Protein AF-A0A661AYB3-F1 (afdb_monomer_lite)

Radius of gyration: 27.9 Å; chains: 1; bounding box: 55×32×80 Å

pLDDT: mean 83.5, std 12.11, range [38.41, 97.5]

Foldseek 3Di:
DQVVQPQWDKDWDAWDWDQKDFAQFKKKKKWKDWPFTKIKIWRDHPVVLVVVVCSVVVDPPDDCDSVNSRVVVQVVVVVVVVVVCVVCVVVVIDIDMDRMDMDTCVRPRMGGDPPQWIWTWIWIDTPVDIITITMITRHDPVPPVCPVPNQQEEEEEALDPVQQVVCCVLQVPDPSHDDQYYHNADVVLVVSCVVPVGQEYEDEQDGPDDGSVVVLLVCVVVVHAYEYEYEPDDDPVNVVVSVVSHHLYYHYPPDDSVVVNVSVVVVVVVVVVVD

Secondary structure (DSSP, 8-state):
-GGGSTT---EE---EEES-EE-SEEEEEEEEESSS-EEEEEEEEHHHHHHHHHHHH--TTS---HHHHHHHHHHHHHHHHHHHHHHHHHTT---EEPPPEEEETTT-SEE-PPTTEEEEEEEEE-SS-EEEEEEEEEPPHHHHGGGTS--EEEEEE-S-HHHHHHHHHHHHTSTTEEEEEEESSHHHHHHHHHHH--SEEEEES--SSS-HHHHHHHHHHTT-EEEEEE-TT--HHHHHHHHHTT-SEEEESSPPHHHHHHHHHHHHHHHHHT-

Sequence (275 aa):
LFRRMPNLILKLGKGTYKESIDNLFIFSIVDFSNSMNFKYFMNIPQELAYEIAKRLYKDDSIDYDNELISDFIREMTNIICGNITSQLLELGEKVSIRTPKSFLKDEMEKYVPPPGYKIIDFPAKLPTNEFSIGIIEKFDTDAEISKGEKKLRVLIADDSELSRIQLADIIGSIEDVEIVGSAKNGDETIELFEKFEPNVVILDLIMPGISADEIFDRLVEKSVDVIIVSGLGNSPDVIAEKYRKGAFKIISKPFDQKVIEKVFAELFEKVKDNG

Structure (mmCIF, N/CA/C/O backbone):
data_AF-A0A661AYB3-F1
#
_entry.id   AF-A0A661AYB3-F1
#
loop_
_atom_site.group_PDB
_atom_site.id
_atom_site.type_symbol
_atom_site.label_atom_id
_atom_site.label_alt_id
_atom_site.label_comp_id
_atom_site.label_asym_id
_atom_site.label_entity_id
_atom_site.label_seq_id
_atom_site.pdbx_PDB_ins_code
_atom_site.Cartn_x
_atom_site.Cartn_y
_atom_site.Cartn_z
_atom_site.occupancy
_atom_site.B_iso_or_equiv
_atom_site.auth_seq_id
_atom_site.auth_comp_id
_atom_site.auth_asym_id
_atom_site.auth_atom_id
_atom_site.pdbx_PDB_model_num
ATOM 1 N N . LEU A 1 1 ? 4.355 -4.325 -30.293 1.00 62.75 1 LEU A N 1
ATOM 2 C CA . LEU A 1 1 ? 5.650 -4.104 -30.973 1.00 62.75 1 LEU A CA 1
ATOM 3 C C . LEU A 1 1 ? 6.339 -5.423 -31.326 1.00 62.75 1 LEU A C 1
ATOM 5 O O . LEU A 1 1 ? 6.311 -5.798 -32.488 1.00 62.75 1 LEU A O 1
ATOM 9 N N . PHE A 1 2 ? 6.818 -6.187 -30.342 1.00 65.56 2 PHE A N 1
ATOM 10 C CA . PHE A 1 2 ? 7.571 -7.436 -30.544 1.00 65.56 2 PHE A CA 1
ATOM 11 C C . PHE A 1 2 ? 6.887 -8.504 -31.418 1.00 65.56 2 PHE A C 1
ATOM 13 O O . PHE A 1 2 ? 7.530 -9.081 -32.280 1.00 65.56 2 PHE A O 1
ATOM 20 N N . ARG A 1 3 ? 5.561 -8.693 -31.312 1.00 64.31 3 ARG A N 1
ATOM 21 C CA . ARG A 1 3 ? 4.810 -9.633 -32.178 1.00 64.31 3 ARG A CA 1
ATOM 22 C C . ARG A 1 3 ? 4.810 -9.273 -33.671 1.00 64.31 3 ARG A C 1
ATOM 24 O O . ARG A 1 3 ? 4.482 -10.120 -34.491 1.00 64.31 3 ARG A O 1
ATOM 31 N N . ARG A 1 4 ? 5.112 -8.016 -34.020 1.00 62.50 4 ARG A N 1
ATOM 32 C CA . ARG A 1 4 ? 5.234 -7.561 -35.416 1.00 62.50 4 ARG A CA 1
ATOM 33 C C . ARG A 1 4 ? 6.647 -7.797 -35.968 1.00 62.50 4 ARG A C 1
ATOM 35 O O . ARG A 1 4 ? 6.863 -7.588 -37.155 1.00 62.50 4 ARG A O 1
ATOM 42 N N . MET A 1 5 ? 7.588 -8.229 -35.124 1.00 65.06 5 MET A N 1
ATOM 43 C CA . MET A 1 5 ? 8.945 -8.595 -35.519 1.00 65.06 5 MET A CA 1
ATOM 44 C C . MET A 1 5 ? 8.984 -10.101 -35.820 1.00 65.06 5 MET A C 1
ATOM 46 O O . MET A 1 5 ? 8.615 -10.901 -34.954 1.00 65.06 5 MET A O 1
ATOM 50 N N . PRO A 1 6 ? 9.401 -10.518 -37.029 1.00 58.41 6 PRO A N 1
ATOM 51 C CA . PRO A 1 6 ? 9.494 -11.932 -37.376 1.00 58.41 6 PRO A CA 1
ATOM 52 C C . PRO A 1 6 ? 10.374 -12.684 -36.372 1.00 58.41 6 PRO A C 1
ATOM 54 O O . PRO A 1 6 ? 11.469 -12.231 -36.046 1.00 58.41 6 PRO A O 1
ATOM 57 N N . ASN A 1 7 ? 9.905 -13.842 -35.900 1.00 60.31 7 ASN A N 1
ATOM 58 C CA . ASN A 1 7 ? 10.633 -14.747 -34.998 1.00 60.31 7 ASN A CA 1
ATOM 59 C C . ASN A 1 7 ? 10.939 -14.209 -33.586 1.00 60.31 7 ASN A C 1
ATOM 61 O O . ASN A 1 7 ? 11.693 -14.844 -32.850 1.00 60.31 7 ASN A O 1
ATOM 65 N N . LEU A 1 8 ? 10.327 -13.096 -33.164 1.00 64.94 8 LEU A N 1
ATOM 66 C CA . LEU A 1 8 ? 10.469 -12.576 -31.804 1.00 64.94 8 LEU A CA 1
ATOM 67 C C . LEU A 1 8 ? 9.200 -12.846 -30.973 1.00 64.94 8 LEU A C 1
ATOM 69 O O . LEU A 1 8 ? 8.269 -12.040 -30.912 1.00 64.94 8 LEU A O 1
ATOM 73 N N . ILE A 1 9 ? 9.139 -14.018 -30.335 1.00 71.31 9 ILE A N 1
ATOM 74 C CA . ILE A 1 9 ? 8.015 -14.394 -29.464 1.00 71.31 9 ILE A CA 1
ATOM 75 C C . ILE A 1 9 ? 8.333 -13.968 -28.033 1.00 71.31 9 ILE A C 1
ATOM 77 O O . ILE A 1 9 ? 8.967 -14.706 -27.284 1.00 71.31 9 ILE A O 1
ATOM 81 N N . LEU A 1 10 ? 7.862 -12.781 -27.656 1.00 78.62 10 LEU A N 1
ATOM 82 C CA . LEU A 1 10 ? 7.945 -12.306 -26.280 1.00 78.62 10 LEU A CA 1
ATOM 83 C C . LEU A 1 10 ? 6.873 -12.978 -25.410 1.00 78.62 10 LEU A C 1
ATOM 85 O O . LEU A 1 10 ? 5.677 -12.880 -25.708 1.00 78.62 10 LEU A O 1
ATOM 89 N N . LYS A 1 11 ? 7.294 -13.603 -24.308 1.00 84.00 11 LYS A N 1
ATOM 90 C CA . LYS A 1 11 ? 6.408 -14.082 -23.240 1.00 84.00 11 LYS A CA 1
ATOM 91 C C . LYS A 1 11 ? 6.663 -13.285 -21.968 1.00 84.00 11 LYS A C 1
ATOM 93 O O . LYS A 1 11 ? 7.768 -13.316 -21.440 1.00 84.00 11 LYS A O 1
ATOM 98 N N . LEU A 1 12 ? 5.633 -12.611 -21.470 1.00 85.31 12 LEU A N 1
ATOM 99 C CA . LEU A 1 12 ? 5.690 -11.951 -20.170 1.00 85.31 12 LEU A CA 1
ATOM 100 C C . LEU A 1 12 ? 5.383 -12.957 -19.063 1.00 85.31 12 LEU A C 1
ATOM 102 O O . LEU A 1 12 ? 4.400 -13.697 -19.140 1.00 85.31 12 LEU A O 1
ATOM 106 N N . GLY A 1 13 ? 6.255 -13.005 -18.064 1.00 85.06 13 GLY A N 1
ATOM 107 C CA . GLY A 1 13 ? 6.043 -13.729 -16.823 1.00 85.06 13 GLY A CA 1
ATOM 108 C C . GLY A 1 13 ? 5.150 -12.957 -15.853 1.00 85.06 13 GLY A C 1
ATOM 109 O O . GLY A 1 13 ? 4.652 -11.871 -16.152 1.00 85.06 13 GLY A O 1
ATOM 110 N N . LYS A 1 14 ? 4.930 -13.544 -14.673 1.00 87.88 14 LYS A N 1
ATOM 111 C CA . LYS A 1 14 ? 4.169 -12.894 -13.601 1.00 87.88 14 LYS A CA 1
ATOM 112 C C . LYS A 1 14 ? 4.951 -11.703 -13.050 1.00 87.88 14 LYS A C 1
ATOM 114 O O . LYS A 1 14 ? 6.160 -11.811 -12.872 1.00 87.88 14 LYS A O 1
ATOM 119 N N . GLY A 1 15 ? 4.238 -10.619 -12.756 1.00 88.38 15 GLY A N 1
ATOM 120 C CA . GLY A 1 15 ? 4.804 -9.458 -12.079 1.00 88.38 15 GLY A CA 1
ATOM 121 C C . GLY A 1 15 ? 5.250 -9.812 -10.663 1.00 88.38 15 GLY A C 1
ATOM 122 O O . GLY A 1 15 ? 4.536 -10.518 -9.947 1.00 88.38 15 GLY A O 1
ATOM 123 N N . THR A 1 16 ? 6.425 -9.333 -10.270 1.00 88.06 16 THR A N 1
ATOM 124 C CA . THR A 1 16 ? 6.971 -9.497 -8.917 1.00 88.06 16 THR A CA 1
ATOM 125 C C . THR A 1 16 ? 7.431 -8.160 -8.367 1.00 88.06 16 THR A C 1
ATOM 127 O O . THR A 1 16 ? 8.017 -7.362 -9.101 1.00 88.06 16 THR A O 1
ATOM 130 N N . TYR A 1 17 ? 7.188 -7.927 -7.078 1.00 90.06 17 TYR A N 1
ATOM 131 C CA . TYR A 1 17 ? 7.699 -6.742 -6.405 1.00 90.06 17 TYR A CA 1
ATOM 132 C C . TYR A 1 17 ? 9.212 -6.839 -6.210 1.00 90.06 17 TYR A C 1
ATOM 134 O O . TYR A 1 17 ? 9.722 -7.886 -5.804 1.00 90.06 17 TYR A O 1
ATOM 142 N N . LYS A 1 18 ? 9.923 -5.743 -6.488 1.00 86.75 18 LYS A N 1
ATOM 143 C CA . LYS A 1 18 ? 11.369 -5.623 -6.270 1.00 86.75 18 LYS A CA 1
ATOM 144 C C . LYS A 1 18 ? 11.709 -4.337 -5.527 1.00 86.75 18 LYS A C 1
ATOM 146 O O . LYS A 1 18 ? 11.105 -3.292 -5.758 1.00 86.75 18 LYS A O 1
ATOM 151 N N . GLU A 1 19 ? 12.724 -4.411 -4.674 1.00 85.88 19 GLU A N 1
ATOM 152 C CA . GLU A 1 19 ? 13.286 -3.233 -3.999 1.00 85.88 19 GLU A CA 1
ATOM 153 C C . GLU A 1 19 ? 14.228 -2.439 -4.908 1.00 85.88 19 GLU A C 1
ATOM 155 O O . GLU A 1 19 ? 14.476 -1.258 -4.691 1.00 85.88 19 GLU A O 1
ATOM 160 N N . SER A 1 20 ? 14.793 -3.092 -5.924 1.00 91.31 20 SER A N 1
ATOM 161 C CA . SER A 1 20 ? 15.755 -2.491 -6.843 1.00 91.31 20 SER A CA 1
ATOM 162 C C . SER A 1 20 ? 15.896 -3.314 -8.122 1.00 91.31 20 SER A C 1
ATOM 164 O O . SER A 1 20 ? 15.439 -4.458 -8.195 1.00 91.31 20 SER A O 1
ATOM 166 N N . ILE A 1 21 ? 16.523 -2.722 -9.138 1.00 92.19 21 ILE A N 1
ATOM 167 C CA . ILE A 1 21 ? 16.822 -3.367 -10.418 1.00 92.19 21 ILE A CA 1
ATOM 168 C C . ILE A 1 21 ? 18.305 -3.183 -10.717 1.00 92.19 21 ILE A C 1
ATOM 170 O O . ILE A 1 21 ? 18.773 -2.050 -10.810 1.00 92.19 21 ILE A O 1
ATOM 174 N N . ASP A 1 22 ? 19.026 -4.279 -10.921 1.00 91.62 22 ASP A N 1
ATOM 175 C CA . ASP A 1 22 ? 20.401 -4.225 -11.415 1.00 91.62 22 ASP A CA 1
ATOM 176 C C . ASP A 1 22 ? 20.384 -3.899 -12.916 1.00 91.62 22 ASP A C 1
ATOM 178 O O . ASP A 1 22 ? 19.690 -4.557 -13.700 1.00 91.62 22 ASP A O 1
ATOM 182 N N . ASN 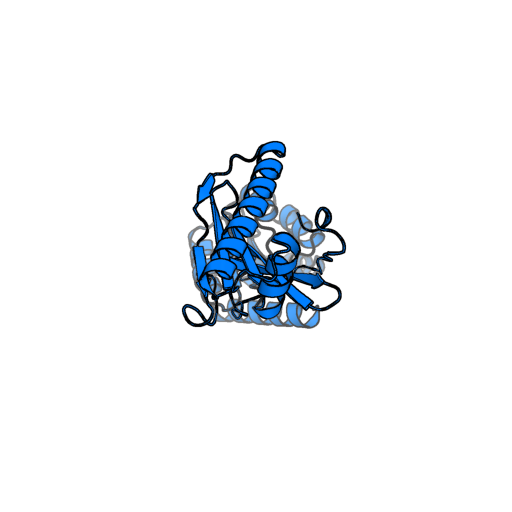A 1 23 ? 21.111 -2.862 -13.328 1.00 89.69 23 ASN A N 1
ATOM 183 C CA . ASN A 1 23 ? 21.184 -2.448 -14.723 1.00 89.69 23 ASN A CA 1
ATOM 184 C C . ASN A 1 23 ? 22.016 -3.462 -15.513 1.00 89.69 23 ASN A C 1
ATOM 186 O O . ASN A 1 23 ? 23.207 -3.666 -15.258 1.00 89.69 23 ASN A O 1
ATOM 190 N N . LEU A 1 24 ? 21.376 -4.124 -16.476 1.00 83.94 24 LEU A N 1
ATOM 191 C CA . LEU A 1 24 ? 22.012 -5.188 -17.250 1.00 83.94 24 LEU A CA 1
ATOM 192 C C . LEU A 1 24 ? 22.863 -4.624 -18.387 1.00 83.94 24 LEU A C 1
ATOM 194 O O . LEU A 1 24 ? 23.856 -5.247 -18.761 1.00 83.94 24 LEU A O 1
ATOM 198 N N . PHE A 1 25 ? 22.485 -3.457 -18.911 1.00 83.06 25 PHE A N 1
ATOM 199 C CA . PHE A 1 25 ? 23.235 -2.713 -19.918 1.00 83.06 25 PHE A CA 1
ATOM 200 C C . PHE A 1 25 ? 22.639 -1.323 -20.121 1.00 83.06 25 PHE A C 1
ATOM 202 O O . PHE A 1 25 ? 23.358 -0.339 -19.978 1.00 83.06 25 PHE A O 1
ATOM 209 N N . ILE A 1 26 ? 21.335 -1.245 -20.405 1.00 85.88 26 ILE A N 1
ATOM 210 C CA . ILE A 1 26 ? 20.619 0.024 -20.508 1.00 85.88 26 ILE A CA 1
ATOM 211 C C . ILE A 1 26 ? 19.291 -0.029 -19.755 1.00 85.88 26 ILE A C 1
ATOM 213 O O . ILE A 1 26 ? 18.432 -0.878 -20.015 1.00 85.88 26 ILE A O 1
ATOM 217 N N . PHE A 1 27 ? 19.116 0.924 -18.843 1.00 88.50 27 PHE A N 1
ATOM 218 C CA . PHE A 1 27 ? 17.891 1.127 -18.086 1.00 88.50 27 PHE A CA 1
ATOM 219 C C . PHE A 1 27 ? 17.168 2.364 -18.611 1.00 88.50 27 PHE A C 1
ATOM 221 O O . PHE A 1 27 ? 17.603 3.490 -18.378 1.00 88.50 27 PHE A O 1
ATOM 228 N N . SER A 1 28 ? 16.064 2.160 -19.325 1.00 88.75 28 SER A N 1
ATOM 229 C CA . SER A 1 28 ? 15.222 3.231 -19.856 1.00 88.75 28 SER A CA 1
ATOM 230 C C . SER A 1 28 ? 13.991 3.408 -18.975 1.00 88.75 28 SER A C 1
ATOM 232 O O . SER A 1 28 ? 13.293 2.434 -18.707 1.00 88.75 28 SER A O 1
ATOM 234 N N . ILE A 1 29 ? 13.714 4.633 -18.531 1.00 88.06 29 ILE A N 1
ATOM 235 C CA . ILE A 1 29 ? 12.590 4.984 -17.661 1.00 88.06 29 ILE A CA 1
ATOM 236 C C . ILE A 1 29 ? 11.806 6.166 -18.228 1.00 88.06 29 ILE A C 1
ATOM 238 O O . ILE A 1 29 ? 12.376 7.148 -18.710 1.00 88.06 29 ILE A O 1
ATOM 242 N N . VAL A 1 30 ? 10.482 6.076 -18.155 1.00 86.38 30 VAL A N 1
ATOM 243 C CA . VAL A 1 30 ? 9.555 7.076 -18.686 1.00 86.38 30 VAL A CA 1
ATOM 244 C C . VAL A 1 30 ? 8.511 7.418 -17.641 1.00 86.38 30 VAL A C 1
ATOM 246 O O . VAL A 1 30 ? 7.824 6.531 -17.140 1.00 86.38 30 VAL A O 1
ATOM 249 N N . ASP A 1 31 ? 8.372 8.706 -17.334 1.00 84.25 31 ASP A N 1
ATOM 250 C CA . ASP A 1 31 ? 7.390 9.190 -16.366 1.00 84.25 31 ASP A CA 1
ATOM 251 C C . ASP A 1 31 ? 6.036 9.432 -17.043 1.00 84.25 31 ASP A C 1
ATOM 253 O O . ASP A 1 31 ? 5.945 10.233 -17.979 1.00 84.25 31 ASP A O 1
ATOM 257 N N . PHE A 1 32 ? 4.987 8.797 -16.521 1.00 83.31 32 PHE A N 1
ATOM 258 C CA . PHE A 1 32 ? 3.596 9.041 -16.889 1.00 83.31 32 PHE A CA 1
ATOM 259 C C . PHE A 1 32 ? 2.929 9.829 -15.757 1.00 83.31 32 PHE A C 1
ATOM 261 O O . PHE A 1 32 ? 2.738 9.332 -14.648 1.00 83.31 32 PHE A O 1
ATOM 268 N N . SER A 1 33 ? 2.582 11.085 -16.024 1.00 74.31 33 SER A N 1
ATOM 269 C CA . SER A 1 33 ? 1.841 11.931 -15.087 1.00 74.31 33 SER A CA 1
ATOM 270 C C . SER A 1 33 ? 0.350 11.894 -15.444 1.00 74.31 33 SER A C 1
ATOM 272 O O . SER A 1 33 ? -0.059 12.413 -16.490 1.00 74.31 33 SER A O 1
ATOM 274 N N . ASN A 1 34 ? -0.433 11.233 -14.585 1.00 66.62 34 ASN A N 1
ATOM 275 C CA . ASN A 1 34 ? -1.892 11.053 -14.638 1.00 66.62 34 ASN A CA 1
ATOM 276 C C . ASN A 1 34 ? -2.472 10.962 -13.202 1.00 66.62 34 ASN A C 1
ATOM 278 O O . ASN A 1 34 ? -1.792 11.314 -12.239 1.00 66.62 34 ASN A O 1
ATOM 282 N N . SER A 1 35 ? -3.712 10.486 -13.053 1.00 53.69 35 SER A N 1
ATOM 283 C CA . SER A 1 35 ? -4.359 10.189 -11.761 1.00 53.69 35 SER A CA 1
ATOM 284 C C . SER A 1 35 ? -3.560 9.203 -10.885 1.00 53.69 35 SER A C 1
ATOM 286 O O . SER A 1 35 ? -3.510 9.376 -9.670 1.00 53.69 35 SER A O 1
ATOM 288 N N . MET A 1 36 ? -2.891 8.217 -11.494 1.00 59.75 36 MET A N 1
ATOM 289 C CA . MET A 1 36 ? -2.165 7.133 -10.810 1.00 59.75 36 MET A CA 1
ATOM 290 C C . MET A 1 36 ? -0.667 7.413 -10.588 1.00 59.75 36 MET A C 1
ATOM 292 O O . MET A 1 36 ? -0.063 6.790 -9.727 1.00 59.75 36 MET A O 1
ATOM 296 N N . ASN A 1 37 ? -0.065 8.347 -11.335 1.00 74.75 37 ASN A N 1
ATOM 297 C CA . ASN A 1 37 ? 1.361 8.709 -11.302 1.00 74.75 37 ASN A CA 1
ATOM 298 C C . ASN A 1 37 ? 2.314 7.499 -11.235 1.00 74.75 37 ASN A C 1
ATOM 300 O O . ASN A 1 37 ? 2.817 7.135 -10.170 1.00 74.75 37 ASN A O 1
ATOM 304 N N . PHE A 1 38 ? 2.639 6.926 -12.394 1.00 87.38 38 PHE A N 1
ATOM 305 C CA . PHE A 1 38 ? 3.557 5.791 -12.499 1.00 87.38 38 PHE A CA 1
ATOM 306 C C . PHE A 1 38 ? 4.694 6.064 -13.489 1.00 87.38 38 PHE A C 1
ATOM 308 O O . PHE A 1 38 ? 4.662 7.004 -14.284 1.00 87.38 38 PHE A O 1
ATOM 315 N N . LYS A 1 39 ? 5.727 5.227 -13.453 1.00 90.62 39 LYS A N 1
ATOM 316 C CA . LYS A 1 39 ? 6.820 5.225 -14.425 1.00 90.62 39 LYS A CA 1
ATOM 317 C C . LYS A 1 39 ? 6.862 3.874 -15.115 1.00 90.62 39 LYS A C 1
ATOM 319 O O . LYS A 1 39 ? 6.711 2.854 -14.458 1.00 90.62 39 LYS A O 1
ATOM 324 N N . TYR A 1 40 ? 7.087 3.851 -16.417 1.00 92.38 40 TYR A N 1
ATOM 325 C CA . TYR A 1 40 ? 7.420 2.624 -17.138 1.00 92.38 40 TYR A CA 1
ATOM 326 C C . TYR A 1 40 ? 8.937 2.478 -17.183 1.00 92.38 40 TYR A C 1
ATOM 328 O O . TYR A 1 40 ? 9.630 3.478 -17.382 1.00 92.38 40 TYR A O 1
ATOM 336 N N . PHE A 1 41 ? 9.454 1.259 -17.050 1.00 93.50 41 PHE A N 1
ATOM 337 C CA . PHE A 1 41 ? 10.864 0.987 -17.296 1.00 93.50 41 PHE A CA 1
ATOM 338 C C . PHE A 1 41 ? 11.087 -0.223 -18.202 1.00 93.50 41 PHE A C 1
ATOM 340 O O . PHE A 1 41 ? 10.263 -1.135 -18.298 1.00 93.50 41 PHE A O 1
ATOM 347 N N . MET A 1 42 ? 12.256 -0.232 -18.835 1.00 92.38 42 MET A N 1
ATOM 348 C CA . MET A 1 42 ? 12.780 -1.330 -19.631 1.00 92.38 42 MET A CA 1
ATOM 349 C C . MET A 1 42 ? 14.282 -1.463 -19.370 1.00 92.38 42 MET A C 1
ATOM 351 O O . MET A 1 42 ? 15.024 -0.495 -19.513 1.00 92.38 42 MET A O 1
ATOM 355 N N . ASN A 1 43 ? 14.712 -2.658 -18.977 1.00 93.12 43 ASN A N 1
ATOM 356 C CA . ASN A 1 43 ? 16.090 -2.999 -18.643 1.00 93.12 43 ASN A CA 1
ATOM 357 C C . ASN A 1 43 ? 16.529 -4.180 -19.510 1.00 93.12 43 ASN A C 1
ATOM 359 O O . ASN A 1 43 ? 16.105 -5.314 -19.269 1.00 93.12 43 ASN A O 1
ATOM 363 N N . ILE A 1 44 ? 17.317 -3.903 -20.548 1.00 90.19 44 ILE A N 1
ATOM 364 C CA . ILE A 1 44 ? 17.667 -4.878 -21.590 1.00 90.19 44 ILE A CA 1
ATOM 365 C C . ILE A 1 44 ? 19.161 -5.211 -21.501 1.00 90.19 44 ILE A C 1
ATOM 367 O O . ILE A 1 44 ? 19.955 -4.276 -21.453 1.00 90.19 44 ILE A O 1
ATOM 371 N N . PRO A 1 45 ? 19.562 -6.501 -21.519 1.00 89.56 45 PRO A N 1
ATOM 372 C CA . PRO A 1 45 ? 20.962 -6.911 -21.640 1.00 89.56 45 PRO A CA 1
ATOM 373 C C . PRO A 1 45 ? 21.605 -6.455 -22.951 1.00 89.56 45 PRO A C 1
ATOM 375 O O . PRO A 1 45 ? 20.949 -6.440 -23.992 1.00 89.56 45 PRO A O 1
ATOM 378 N N . GLN A 1 46 ? 22.913 -6.190 -22.925 1.00 86.12 46 GLN A N 1
ATOM 379 C CA . GLN A 1 46 ? 23.659 -5.712 -24.093 1.00 86.12 46 GLN A CA 1
ATOM 380 C C . GLN A 1 46 ? 23.491 -6.639 -25.295 1.00 86.12 46 GLN A C 1
ATOM 382 O O . GLN A 1 46 ? 22.976 -6.224 -26.325 1.00 86.12 46 GLN A O 1
ATOM 387 N N . GLU A 1 47 ? 23.826 -7.918 -25.142 1.00 83.88 47 GLU A N 1
ATOM 388 C CA . GLU A 1 47 ? 23.769 -8.902 -26.230 1.00 83.88 47 GLU A CA 1
ATOM 389 C C . GLU A 1 47 ? 22.391 -8.961 -26.903 1.00 83.88 47 GLU A C 1
ATOM 391 O O . GLU A 1 47 ? 22.290 -9.043 -28.128 1.00 83.88 47 GLU A O 1
ATOM 396 N N . LEU A 1 48 ? 21.319 -8.840 -26.113 1.00 85.56 48 LEU A N 1
ATOM 397 C CA . LEU A 1 48 ? 19.959 -8.833 -26.632 1.00 85.56 48 LEU A CA 1
ATOM 398 C C . LEU A 1 48 ? 19.630 -7.529 -27.373 1.00 85.56 48 LEU A C 1
ATOM 400 O O . LEU A 1 48 ? 19.000 -7.572 -28.429 1.00 85.56 48 LEU A O 1
ATOM 404 N N . ALA A 1 49 ? 20.041 -6.374 -26.844 1.00 85.31 49 ALA A N 1
ATOM 405 C CA . ALA A 1 49 ? 19.844 -5.090 -27.513 1.00 85.31 49 ALA A CA 1
ATOM 406 C C . ALA A 1 49 ? 20.513 -5.086 -28.900 1.00 85.31 49 ALA A C 1
ATOM 408 O O . ALA A 1 49 ? 19.883 -4.711 -29.890 1.00 85.31 49 ALA A O 1
ATOM 409 N N . TYR A 1 50 ? 21.737 -5.613 -28.974 1.00 83.69 50 TYR A N 1
ATOM 410 C CA . TYR A 1 50 ? 22.481 -5.825 -30.214 1.00 83.69 50 TYR A CA 1
ATOM 411 C C . TYR A 1 50 ? 21.762 -6.774 -31.177 1.00 83.69 50 TYR A C 1
ATOM 413 O O . TYR A 1 50 ? 21.595 -6.458 -32.355 1.00 83.69 50 TYR A O 1
ATOM 421 N N . GLU A 1 51 ? 21.300 -7.929 -30.689 1.00 81.19 51 GLU A N 1
ATOM 422 C CA . GLU A 1 51 ? 20.574 -8.910 -31.502 1.00 81.19 51 GLU A CA 1
ATOM 423 C C . GLU A 1 51 ? 19.298 -8.306 -32.111 1.00 81.19 51 GLU A C 1
ATOM 425 O O . GLU A 1 51 ? 19.005 -8.515 -33.294 1.00 81.19 51 GLU A O 1
ATOM 430 N N . ILE A 1 52 ? 18.542 -7.539 -31.318 1.00 80.88 52 ILE A N 1
ATOM 431 C CA . ILE A 1 52 ? 17.308 -6.883 -31.762 1.00 80.88 52 ILE A CA 1
ATOM 432 C C . ILE A 1 52 ? 17.621 -5.797 -32.796 1.00 80.88 52 ILE A C 1
ATOM 434 O O . ILE A 1 52 ? 16.993 -5.792 -33.859 1.00 80.88 52 ILE A O 1
ATOM 438 N N . ALA A 1 53 ? 18.587 -4.914 -32.520 1.00 81.25 53 ALA A N 1
ATOM 439 C CA . ALA A 1 53 ? 18.976 -3.847 -33.439 1.00 81.25 53 ALA A CA 1
ATOM 440 C C . ALA A 1 53 ? 19.434 -4.429 -34.784 1.00 81.25 53 ALA A C 1
ATOM 442 O O . ALA A 1 53 ? 18.863 -4.109 -35.829 1.00 81.25 53 ALA A O 1
ATOM 443 N N . LYS A 1 54 ? 20.368 -5.387 -34.760 1.00 78.75 54 LYS A N 1
ATOM 444 C CA . LYS A 1 54 ? 20.895 -6.034 -35.966 1.00 78.75 54 LYS A CA 1
ATOM 445 C C . LYS A 1 54 ? 19.799 -6.661 -36.829 1.00 78.75 54 LYS A C 1
ATOM 447 O O . LYS A 1 54 ? 19.795 -6.520 -38.053 1.00 78.75 54 LYS A O 1
ATOM 452 N N . ARG A 1 55 ? 18.831 -7.340 -36.206 1.00 77.06 55 ARG A N 1
ATOM 453 C CA . ARG A 1 55 ? 17.703 -7.957 -36.926 1.00 77.06 55 ARG A CA 1
ATOM 454 C C . ARG A 1 55 ? 16.763 -6.944 -37.572 1.00 77.06 55 ARG A C 1
ATOM 456 O O . ARG A 1 55 ? 16.141 -7.279 -38.582 1.00 77.06 55 ARG A O 1
ATOM 463 N N . LEU A 1 56 ? 16.618 -5.758 -36.988 1.00 74.12 56 LEU A N 1
ATOM 464 C CA . LEU A 1 56 ? 15.722 -4.722 -37.494 1.00 74.12 56 LEU A CA 1
ATOM 465 C C . LEU A 1 56 ? 16.359 -3.898 -38.603 1.00 74.12 56 LEU A C 1
ATOM 467 O O . LEU A 1 56 ? 15.710 -3.688 -39.625 1.00 74.12 56 LEU A O 1
ATOM 471 N N . TYR A 1 57 ? 17.617 -3.493 -38.430 1.00 73.44 57 TYR A N 1
ATOM 472 C CA . TYR A 1 57 ? 18.331 -2.721 -39.443 1.00 73.44 57 TYR A CA 1
ATOM 473 C C . TYR A 1 57 ? 18.766 -3.587 -40.637 1.00 73.44 57 TYR A C 1
ATOM 475 O O . TYR A 1 57 ? 18.857 -3.069 -41.745 1.00 73.44 57 TYR A O 1
ATOM 483 N N . LYS A 1 58 ? 18.937 -4.912 -40.453 1.00 69.25 58 LYS A N 1
ATOM 484 C CA . LYS A 1 58 ? 19.327 -5.880 -41.506 1.00 69.25 58 LYS A CA 1
ATOM 485 C C . LYS A 1 58 ? 20.563 -5.454 -42.305 1.00 69.25 58 LYS A C 1
ATOM 487 O O . LYS A 1 58 ? 20.687 -5.785 -43.483 1.00 69.25 58 LYS A O 1
ATOM 492 N N . ASP A 1 59 ? 21.463 -4.733 -41.656 1.00 71.12 59 ASP A N 1
ATOM 493 C CA . ASP A 1 59 ? 22.662 -4.202 -42.273 1.00 71.12 59 ASP A CA 1
ATOM 494 C C . ASP A 1 59 ? 23.868 -4.651 -41.452 1.00 71.12 59 ASP A C 1
ATOM 496 O O . ASP A 1 59 ? 24.043 -4.264 -40.294 1.00 71.12 59 ASP A O 1
ATOM 500 N N . ASP A 1 60 ? 24.660 -5.539 -42.047 1.00 69.00 60 ASP A N 1
ATOM 501 C CA . ASP A 1 60 ? 25.899 -6.048 -41.463 1.00 69.00 60 ASP A CA 1
ATOM 502 C C . ASP A 1 60 ? 27.057 -5.039 -41.589 1.00 69.00 60 ASP A C 1
ATOM 504 O O . ASP A 1 60 ? 28.130 -5.289 -41.044 1.00 69.00 60 ASP A O 1
ATOM 508 N N . SER A 1 61 ? 26.864 -3.920 -42.304 1.00 67.44 61 SER A N 1
ATOM 509 C CA . SER A 1 61 ? 27.865 -2.855 -42.456 1.00 67.44 61 SER A CA 1
ATOM 510 C C . SER A 1 61 ? 27.828 -1.804 -41.346 1.00 67.44 61 SER A C 1
ATOM 512 O O . SER A 1 61 ? 28.762 -1.012 -41.228 1.00 67.44 61 SER A O 1
ATOM 514 N N . ILE A 1 62 ? 26.772 -1.806 -40.527 1.00 68.56 62 ILE A N 1
ATOM 515 C CA . ILE A 1 62 ? 26.643 -0.925 -39.366 1.00 68.56 62 ILE A CA 1
ATOM 516 C C . ILE A 1 62 ? 27.526 -1.457 -38.235 1.00 68.56 62 ILE A C 1
ATOM 518 O O . ILE A 1 62 ? 27.356 -2.593 -37.786 1.00 68.56 62 ILE A O 1
ATOM 522 N N . ASP A 1 63 ? 28.443 -0.617 -37.755 1.00 71.38 63 ASP A N 1
ATOM 523 C CA . ASP A 1 63 ? 29.116 -0.844 -36.480 1.00 71.38 63 ASP A CA 1
ATOM 524 C C . ASP A 1 63 ? 28.142 -0.467 -35.363 1.00 71.38 63 ASP A C 1
ATOM 526 O O . ASP A 1 63 ? 27.782 0.697 -35.188 1.00 71.38 63 ASP A O 1
ATOM 530 N N . TYR A 1 64 ? 27.626 -1.477 -34.672 1.00 72.62 64 TYR A N 1
ATOM 531 C CA . TYR A 1 64 ? 26.659 -1.295 -33.600 1.00 72.62 64 TYR A CA 1
ATOM 532 C C . TYR A 1 64 ? 27.403 -0.876 -32.332 1.00 72.62 64 TYR A C 1
ATOM 534 O O . TYR A 1 64 ? 27.563 -1.664 -31.407 1.00 72.62 64 TYR A O 1
ATOM 542 N N . ASP A 1 65 ? 27.913 0.345 -32.273 1.00 81.62 65 ASP A N 1
ATOM 543 C CA . ASP A 1 65 ? 28.487 0.850 -31.031 1.00 81.62 65 ASP A CA 1
ATOM 544 C C . ASP A 1 65 ? 27.408 1.032 -29.939 1.00 81.62 65 ASP A C 1
ATOM 546 O O . ASP A 1 65 ? 26.196 0.911 -30.163 1.00 81.62 65 ASP A O 1
ATOM 550 N N . ASN A 1 66 ? 27.849 1.289 -28.706 1.00 78.94 66 ASN A N 1
ATOM 551 C CA . ASN A 1 66 ? 26.932 1.460 -27.579 1.00 78.94 66 ASN A CA 1
ATOM 552 C C . ASN A 1 66 ? 25.999 2.671 -27.753 1.00 78.94 66 ASN A C 1
ATOM 554 O O . ASN A 1 66 ? 24.908 2.665 -27.181 1.00 78.94 66 ASN A O 1
ATOM 558 N N . GLU A 1 67 ? 26.397 3.693 -28.514 1.00 82.31 67 GLU A N 1
ATOM 559 C CA . GLU A 1 67 ? 25.608 4.910 -28.725 1.00 82.31 67 GLU A CA 1
ATOM 560 C C . GLU A 1 67 ? 24.414 4.615 -29.638 1.00 82.31 67 GLU A C 1
ATOM 562 O O . GLU A 1 67 ? 23.265 4.841 -29.249 1.00 82.31 67 GLU A O 1
ATOM 567 N N . LEU A 1 68 ? 24.661 3.980 -30.786 1.00 83.50 68 LEU A N 1
ATOM 568 C CA . LEU A 1 68 ? 23.618 3.592 -31.729 1.00 83.50 68 LEU A CA 1
ATOM 569 C C . LEU A 1 68 ? 22.620 2.612 -31.103 1.00 83.50 68 LEU A C 1
ATOM 571 O O . LEU A 1 68 ? 21.406 2.736 -31.289 1.00 83.50 68 LEU A O 1
ATOM 575 N N . ILE A 1 69 ? 23.115 1.641 -30.330 1.00 84.31 69 ILE A N 1
ATOM 576 C CA . ILE A 1 69 ? 22.249 0.708 -29.607 1.00 84.31 69 ILE A CA 1
ATOM 577 C C . ILE A 1 69 ? 21.413 1.442 -28.553 1.00 84.31 69 ILE A C 1
ATOM 579 O O . ILE A 1 69 ? 20.226 1.148 -28.401 1.00 84.31 69 ILE A O 1
ATOM 583 N N . SER A 1 70 ? 21.990 2.412 -27.844 1.00 82.44 70 SER A N 1
ATOM 584 C CA . SER A 1 70 ? 21.255 3.204 -26.853 1.00 82.44 70 SER A CA 1
ATOM 585 C C . SER A 1 70 ? 20.131 4.013 -27.489 1.00 82.44 70 SER A C 1
ATOM 587 O O . SER A 1 70 ? 19.007 4.016 -26.976 1.00 82.44 70 SER A O 1
ATOM 589 N N . ASP A 1 71 ? 20.396 4.651 -28.627 1.00 84.25 71 ASP A N 1
ATOM 590 C CA . ASP A 1 71 ? 19.390 5.400 -29.375 1.00 84.25 71 ASP A CA 1
ATOM 591 C C . ASP A 1 71 ? 18.278 4.498 -29.906 1.00 84.25 71 ASP A C 1
ATOM 593 O O . ASP A 1 71 ? 17.096 4.798 -29.714 1.00 84.25 71 ASP A O 1
ATOM 597 N N . PHE A 1 72 ? 18.632 3.332 -30.446 1.00 84.75 72 PHE A N 1
ATOM 598 C CA . PHE A 1 72 ? 17.654 2.327 -30.849 1.00 84.75 72 PHE A CA 1
ATOM 599 C C . PHE A 1 72 ? 16.734 1.918 -29.682 1.00 84.75 72 PHE A C 1
ATOM 601 O O . PHE A 1 72 ? 15.508 1.846 -29.821 1.00 84.75 72 PHE A O 1
ATOM 608 N N . ILE A 1 73 ? 17.299 1.685 -28.496 1.00 84.69 73 ILE A N 1
ATOM 609 C CA . ILE A 1 73 ? 16.517 1.314 -27.313 1.00 84.69 73 ILE A CA 1
ATOM 610 C C . ILE A 1 73 ? 15.611 2.468 -26.866 1.00 84.69 73 ILE A C 1
ATOM 612 O O . ILE A 1 73 ? 14.456 2.230 -26.503 1.00 84.69 73 ILE A O 1
ATOM 616 N N . ARG A 1 74 ? 16.072 3.722 -26.950 1.00 83.00 74 ARG A N 1
ATOM 617 C CA . ARG A 1 74 ? 15.249 4.910 -26.665 1.00 83.00 74 ARG A CA 1
ATOM 618 C C . ARG A 1 74 ? 14.066 5.028 -27.626 1.00 83.00 74 ARG A C 1
ATOM 620 O O . ARG A 1 74 ? 12.949 5.300 -27.178 1.00 83.00 74 ARG A O 1
ATOM 627 N N . GLU A 1 75 ? 14.269 4.794 -28.920 1.00 85.44 75 GLU A N 1
ATOM 628 C CA . GLU A 1 75 ? 13.187 4.762 -29.915 1.00 85.44 75 GLU A CA 1
ATOM 629 C C . GLU A 1 75 ? 12.167 3.663 -29.605 1.00 85.44 75 GLU A C 1
ATOM 631 O O . GLU A 1 75 ? 10.956 3.908 -29.584 1.00 85.44 75 GLU A O 1
ATOM 636 N N . MET A 1 76 ? 12.648 2.464 -29.280 1.00 85.00 76 MET A N 1
ATOM 637 C CA . MET A 1 76 ? 11.803 1.345 -28.871 1.00 85.00 76 MET A CA 1
ATOM 638 C C . MET A 1 76 ? 10.968 1.683 -27.630 1.00 85.00 76 MET A C 1
ATOM 640 O O . MET A 1 76 ? 9.753 1.453 -27.629 1.00 85.00 76 MET A O 1
ATOM 644 N N . THR A 1 77 ? 11.583 2.273 -26.599 1.00 86.56 77 THR A N 1
ATOM 645 C CA . THR A 1 77 ? 10.883 2.732 -25.390 1.00 86.56 77 THR A CA 1
ATOM 646 C C . THR A 1 77 ? 9.793 3.745 -25.737 1.00 86.56 77 THR A C 1
ATOM 648 O O . THR A 1 77 ? 8.662 3.606 -25.267 1.00 86.56 77 THR A O 1
ATOM 651 N N . ASN A 1 78 ? 10.087 4.725 -26.598 1.00 85.38 78 ASN A N 1
ATOM 652 C CA . ASN A 1 78 ? 9.114 5.727 -27.041 1.00 85.38 78 ASN A CA 1
ATOM 653 C C . ASN A 1 78 ? 7.905 5.097 -27.743 1.00 85.38 78 ASN A C 1
ATOM 655 O O . ASN A 1 78 ? 6.763 5.442 -27.434 1.00 85.38 78 ASN A O 1
ATOM 659 N N . ILE A 1 79 ? 8.130 4.138 -28.646 1.00 86.94 79 ILE A N 1
ATOM 660 C CA . ILE A 1 79 ? 7.046 3.436 -29.348 1.00 86.94 79 ILE A CA 1
ATOM 661 C C . ILE A 1 79 ? 6.170 2.663 -28.356 1.00 86.94 79 ILE A C 1
ATOM 663 O O . ILE A 1 79 ? 4.941 2.666 -28.473 1.00 86.94 79 ILE A O 1
ATOM 667 N N . ILE A 1 80 ? 6.774 1.984 -27.378 1.00 86.38 80 ILE A N 1
ATOM 668 C CA . ILE A 1 80 ? 6.024 1.267 -26.339 1.00 86.38 80 ILE A CA 1
ATOM 669 C C . ILE A 1 80 ? 5.181 2.253 -25.527 1.00 86.38 80 ILE A C 1
ATOM 671 O O . ILE A 1 80 ? 3.976 2.043 -25.385 1.00 86.38 80 ILE A O 1
ATOM 675 N N . CYS A 1 81 ? 5.775 3.358 -25.079 1.00 85.81 81 CYS A N 1
ATOM 676 C CA . CYS A 1 81 ? 5.084 4.364 -24.277 1.00 85.81 81 CYS A CA 1
ATOM 677 C C . CYS A 1 81 ? 3.928 5.027 -25.035 1.00 85.81 81 CYS A C 1
ATOM 679 O O . CYS A 1 81 ? 2.852 5.193 -24.468 1.00 85.81 81 CYS A O 1
ATOM 681 N N . GLY A 1 82 ? 4.087 5.306 -26.332 1.00 85.38 82 GLY A N 1
ATOM 682 C CA . GLY A 1 82 ? 2.997 5.813 -27.172 1.00 85.38 82 GLY A CA 1
ATOM 683 C C . GLY A 1 82 ? 1.808 4.846 -27.275 1.00 85.38 82 GLY A C 1
ATOM 684 O O . GLY A 1 82 ? 0.653 5.277 -27.244 1.00 85.38 82 GLY A O 1
ATOM 685 N N . ASN A 1 83 ? 2.069 3.533 -27.331 1.00 86.81 83 ASN A N 1
ATOM 686 C CA . ASN A 1 83 ? 1.002 2.526 -27.294 1.00 86.81 83 ASN A CA 1
ATOM 687 C C . ASN A 1 83 ? 0.309 2.482 -25.922 1.00 86.81 83 ASN A C 1
ATOM 689 O O . ASN A 1 83 ? -0.918 2.430 -25.881 1.00 86.81 83 ASN A O 1
ATOM 693 N N . ILE A 1 84 ? 1.069 2.543 -24.821 1.00 86.31 84 ILE A N 1
ATOM 694 C CA . ILE A 1 84 ? 0.515 2.602 -23.455 1.00 86.31 84 ILE A CA 1
ATOM 695 C C . ILE A 1 84 ? -0.401 3.823 -23.313 1.00 86.31 84 ILE A C 1
ATOM 697 O O . ILE A 1 84 ? -1.540 3.697 -22.874 1.00 86.31 84 ILE A O 1
ATOM 701 N N . THR A 1 85 ? 0.052 5.000 -23.746 1.00 85.69 85 THR A N 1
ATOM 702 C CA . THR A 1 85 ? -0.750 6.228 -23.688 1.00 85.69 85 THR A CA 1
ATOM 703 C C . THR A 1 85 ? -2.020 6.142 -24.511 1.00 85.69 85 THR A C 1
ATOM 705 O O . THR A 1 85 ? -3.063 6.585 -24.042 1.00 85.69 85 THR A O 1
ATOM 708 N N . SER A 1 86 ? -1.960 5.548 -25.703 1.00 86.44 86 SER A N 1
ATOM 709 C CA . SER A 1 86 ? -3.154 5.359 -26.534 1.00 86.44 86 SER A CA 1
ATOM 710 C C . SER A 1 86 ? -4.193 4.481 -25.824 1.00 86.44 86 SER A C 1
ATOM 712 O O . SER A 1 86 ? -5.363 4.842 -25.783 1.00 86.44 86 SER A O 1
ATOM 714 N N . GLN A 1 87 ? -3.760 3.388 -25.184 1.00 86.38 87 GLN A N 1
ATOM 715 C CA . GLN A 1 87 ? -4.650 2.510 -24.412 1.00 86.38 87 GLN A CA 1
ATOM 716 C C . GLN A 1 87 ? -5.244 3.205 -23.181 1.00 86.38 87 GLN A C 1
ATOM 718 O O . GLN A 1 87 ? -6.423 3.037 -22.889 1.00 86.38 87 GLN A O 1
ATOM 723 N N . LEU A 1 88 ? -4.456 4.010 -22.466 1.00 83.62 88 LEU A N 1
ATOM 724 C CA . LEU A 1 88 ? -4.956 4.766 -21.314 1.00 83.62 88 LEU A CA 1
ATOM 725 C C . LEU A 1 88 ? -5.982 5.829 -21.735 1.00 83.62 88 LEU A C 1
ATOM 727 O O . LEU A 1 88 ? -7.011 5.974 -21.080 1.00 83.62 88 LEU A O 1
ATOM 731 N N . LEU A 1 89 ? -5.756 6.510 -22.862 1.00 84.56 89 LEU A N 1
ATOM 732 C CA . LEU A 1 89 ? -6.722 7.459 -23.422 1.00 84.56 89 LEU A CA 1
ATOM 733 C C . LEU A 1 89 ? -8.045 6.781 -23.810 1.00 84.56 89 LEU A C 1
ATOM 735 O O . LEU A 1 89 ? -9.107 7.346 -23.554 1.00 84.56 89 LEU A O 1
ATOM 739 N N . GLU A 1 90 ? -7.998 5.574 -24.383 1.00 87.44 90 GLU A N 1
ATOM 740 C CA . GLU A 1 90 ? -9.197 4.771 -24.683 1.00 87.44 90 GLU A CA 1
ATOM 741 C C . GLU A 1 90 ? -9.987 4.398 -23.418 1.00 87.44 90 GLU A C 1
ATOM 743 O O . GLU A 1 90 ? -11.213 4.315 -23.459 1.00 87.44 90 GLU A O 1
ATOM 748 N N . LEU A 1 91 ? -9.301 4.232 -22.283 1.00 85.19 91 LEU A N 1
ATOM 749 C CA . LEU A 1 91 ? -9.907 3.990 -20.970 1.00 85.19 91 LEU A CA 1
ATOM 750 C C . LEU A 1 91 ? -10.411 5.274 -20.281 1.00 85.19 91 LEU A C 1
ATOM 752 O O . LEU A 1 91 ? -10.924 5.207 -19.168 1.00 85.19 91 LEU A O 1
ATOM 756 N N . GLY A 1 92 ? -10.295 6.437 -20.930 1.00 81.38 92 GLY A N 1
ATOM 757 C CA . GLY A 1 92 ? -10.732 7.728 -20.392 1.00 81.38 92 GLY A CA 1
ATOM 758 C C . GLY A 1 92 ? -9.700 8.434 -19.506 1.00 81.38 92 GLY A C 1
ATOM 759 O O . GLY A 1 92 ? -9.987 9.511 -18.980 1.00 81.38 92 GLY A O 1
ATOM 760 N N . GLU A 1 93 ? -8.490 7.888 -19.371 1.00 80.94 93 GLU A N 1
ATOM 761 C CA . GLU A 1 93 ? -7.410 8.497 -18.595 1.00 80.94 93 GLU A CA 1
ATOM 762 C C . GLU A 1 93 ? -6.660 9.540 -19.432 1.00 80.94 93 GLU A C 1
ATOM 764 O O . GLU A 1 93 ? -6.097 9.247 -20.489 1.00 80.94 93 GLU A O 1
ATOM 769 N N . LYS A 1 94 ? -6.593 10.784 -18.943 1.00 76.25 94 LYS A N 1
ATOM 770 C CA . LYS A 1 94 ? -5.736 11.818 -19.542 1.00 76.25 94 LYS A CA 1
ATOM 771 C C . LYS A 1 94 ? -4.319 11.663 -19.014 1.00 76.25 94 LYS A C 1
ATOM 773 O O . LYS A 1 94 ? -4.082 11.822 -17.818 1.00 76.25 94 LYS A O 1
ATOM 778 N N . VAL A 1 95 ? -3.372 11.399 -19.909 1.00 77.44 95 VAL A N 1
ATOM 779 C CA . VAL A 1 95 ? -1.986 11.114 -19.529 1.00 77.44 95 VAL A CA 1
ATOM 780 C C . VAL A 1 95 ? -1.021 12.051 -20.235 1.00 77.44 95 VAL A C 1
ATOM 782 O O . VAL A 1 95 ? -1.137 12.295 -21.434 1.00 77.44 95 VAL A O 1
ATOM 785 N N . SER A 1 96 ? -0.047 12.557 -19.483 1.00 77.00 96 SER A N 1
ATOM 786 C CA . SER A 1 96 ? 1.105 13.284 -20.014 1.00 77.00 96 SER A CA 1
ATOM 787 C C . SER A 1 96 ? 2.370 12.457 -19.801 1.00 77.00 96 SER A C 1
ATOM 789 O O . SER A 1 96 ? 2.553 11.864 -18.740 1.00 77.00 96 SER A O 1
ATOM 791 N N . ILE A 1 97 ? 3.227 12.384 -20.819 1.00 81.44 97 ILE A N 1
ATOM 792 C CA . ILE A 1 97 ? 4.467 11.603 -20.780 1.00 81.44 97 ILE A CA 1
ATOM 793 C C . ILE A 1 97 ? 5.651 12.569 -20.778 1.00 81.44 97 ILE A C 1
ATOM 795 O O . ILE A 1 97 ? 5.666 13.523 -21.559 1.00 81.44 97 ILE A O 1
ATOM 799 N N . ARG A 1 98 ? 6.656 12.327 -19.932 1.00 78.00 98 ARG A N 1
ATOM 800 C CA . ARG A 1 98 ? 7.949 13.026 -20.019 1.00 78.00 98 ARG A CA 1
ATOM 801 C C . ARG A 1 98 ? 8.909 12.284 -20.942 1.00 78.00 98 ARG A C 1
ATOM 803 O O . ARG A 1 98 ? 8.798 11.078 -21.125 1.00 78.00 98 ARG A O 1
ATOM 810 N N . THR A 1 99 ? 9.893 12.994 -21.480 1.00 75.31 99 THR A N 1
ATOM 811 C CA . THR A 1 99 ? 10.941 12.390 -22.310 1.00 75.31 99 THR A CA 1
ATOM 812 C C . THR A 1 99 ? 11.623 11.226 -21.577 1.00 75.31 99 THR A C 1
ATOM 814 O O . THR A 1 99 ? 11.988 11.401 -20.408 1.00 75.31 99 THR A O 1
ATOM 817 N N . PRO A 1 100 ? 11.829 10.066 -22.232 1.00 78.81 100 PRO A N 1
ATOM 818 C CA . PRO A 1 100 ? 12.544 8.952 -21.629 1.00 78.81 100 PRO A CA 1
ATOM 819 C C . PRO A 1 100 ? 13.937 9.355 -21.171 1.00 78.81 100 PRO A C 1
ATOM 821 O O . PRO A 1 100 ? 14.685 9.999 -21.912 1.00 78.81 100 PRO A O 1
ATOM 824 N N . LYS A 1 101 ? 14.302 8.909 -19.974 1.00 85.06 101 LYS A N 1
ATOM 825 C CA . LYS A 1 101 ? 15.681 8.929 -19.490 1.00 85.06 101 LYS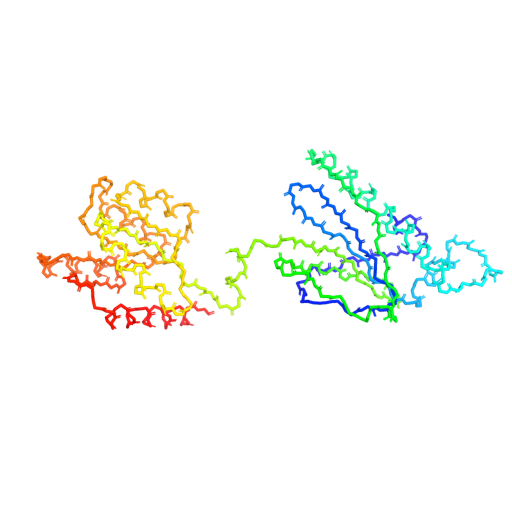 A CA 1
ATOM 826 C C . LYS A 1 101 ? 16.243 7.530 -19.644 1.00 85.06 101 LYS A C 1
ATOM 828 O O . LYS A 1 101 ? 15.555 6.568 -19.328 1.00 85.06 101 LYS A O 1
ATOM 833 N N . SER A 1 102 ? 17.456 7.413 -20.160 1.00 85.75 102 SER A N 1
ATOM 834 C CA . SER A 1 102 ? 18.130 6.122 -20.275 1.00 85.75 102 SER A CA 1
ATOM 835 C C . SER A 1 102 ? 19.508 6.236 -19.661 1.00 85.75 102 SER A C 1
ATOM 837 O O . SER A 1 102 ? 20.124 7.290 -19.779 1.00 85.75 102 SER A O 1
ATOM 839 N N . PHE A 1 103 ? 19.926 5.175 -18.986 1.00 87.12 103 PHE A N 1
ATOM 840 C CA . PHE A 1 103 ? 21.195 5.112 -18.280 1.00 87.12 103 PHE A CA 1
ATOM 841 C C . PHE A 1 103 ? 21.928 3.854 -18.712 1.00 87.12 103 PHE A C 1
ATOM 843 O O . PHE A 1 103 ? 21.370 2.751 -18.616 1.00 87.12 103 PHE A O 1
ATOM 850 N N . LEU A 1 104 ? 23.162 4.014 -19.170 1.00 87.69 104 LEU A N 1
ATOM 851 C CA . LEU A 1 104 ? 24.059 2.892 -19.386 1.00 87.69 104 LEU A CA 1
ATOM 852 C C . LEU A 1 104 ? 24.520 2.309 -18.043 1.00 87.69 104 LEU A C 1
ATOM 854 O O . LEU A 1 104 ? 24.416 2.937 -16.988 1.00 87.69 104 LEU A O 1
ATOM 858 N N . LYS A 1 105 ? 24.980 1.058 -18.061 1.00 86.81 105 LYS A N 1
ATOM 859 C CA . LYS A 1 105 ? 25.382 0.334 -16.848 1.00 86.81 105 LYS A CA 1
ATOM 860 C C . LYS A 1 105 ? 26.529 1.011 -16.092 1.00 86.81 105 LYS A C 1
ATOM 862 O O . LYS A 1 105 ? 26.540 0.968 -14.868 1.00 86.81 105 LYS A O 1
ATOM 867 N N . ASP A 1 106 ? 27.469 1.619 -16.802 1.00 85.81 106 ASP A N 1
ATOM 868 C CA . ASP A 1 106 ? 28.577 2.395 -16.236 1.00 85.81 106 ASP A CA 1
ATOM 869 C C . ASP A 1 106 ? 28.125 3.732 -15.624 1.00 85.81 106 ASP A C 1
ATOM 871 O O . ASP A 1 106 ? 28.734 4.206 -14.668 1.00 85.81 106 ASP A O 1
ATOM 875 N N . GLU A 1 107 ? 27.030 4.314 -16.119 1.00 88.06 107 GLU A N 1
ATOM 876 C CA . GLU A 1 107 ? 26.410 5.514 -15.542 1.00 88.06 107 GLU A CA 1
ATOM 877 C C . GLU A 1 107 ? 25.563 5.195 -14.301 1.00 88.06 107 GLU A C 1
ATOM 879 O O . GLU A 1 107 ? 25.498 5.984 -13.356 1.00 88.06 107 GLU A O 1
ATOM 884 N N . MET A 1 108 ? 24.883 4.046 -14.305 1.00 90.25 108 MET A N 1
ATOM 885 C CA . MET A 1 108 ? 24.035 3.587 -13.210 1.00 90.25 108 MET A CA 1
ATOM 886 C C . MET A 1 108 ? 24.009 2.062 -13.166 1.00 90.25 108 MET A C 1
ATOM 888 O O . MET A 1 108 ? 23.261 1.424 -13.905 1.00 90.25 108 MET A O 1
ATOM 892 N N . GLU A 1 109 ? 24.757 1.473 -12.236 1.00 90.56 109 GLU A N 1
ATOM 893 C CA . GLU A 1 109 ? 24.800 0.015 -12.070 1.00 90.56 109 GLU A CA 1
ATOM 894 C C . GLU A 1 109 ? 23.492 -0.558 -11.515 1.00 90.56 109 GLU A C 1
ATOM 896 O O . GLU A 1 109 ? 23.150 -1.711 -11.777 1.00 90.56 109 GLU A O 1
ATOM 901 N N . LYS A 1 110 ? 22.751 0.236 -10.738 1.00 91.88 110 LYS A N 1
ATOM 902 C CA . LYS A 1 110 ? 21.556 -0.210 -10.028 1.00 91.88 110 LYS A CA 1
ATOM 903 C C . LYS A 1 110 ? 20.552 0.920 -9.867 1.00 91.88 110 LYS A C 1
ATOM 905 O O . LYS A 1 110 ? 20.902 2.015 -9.434 1.00 91.88 110 LYS A O 1
ATOM 910 N N . TYR A 1 111 ? 19.291 0.631 -10.167 1.00 91.19 111 TYR A N 1
ATOM 911 C CA . TYR A 1 111 ? 18.174 1.529 -9.919 1.00 91.19 111 TYR A CA 1
ATOM 912 C C . TYR A 1 111 ? 17.487 1.177 -8.598 1.00 91.19 111 TYR A C 1
ATOM 914 O O . TYR A 1 111 ? 17.051 0.040 -8.394 1.00 91.19 111 TYR A O 1
ATOM 922 N N . VAL A 1 112 ? 17.349 2.170 -7.722 1.00 89.88 112 VAL A N 1
ATOM 923 C CA . VAL A 1 112 ? 16.549 2.102 -6.493 1.00 89.88 112 VAL A CA 1
ATOM 924 C C . VAL A 1 112 ? 15.411 3.116 -6.640 1.00 89.88 112 VAL A C 1
ATOM 926 O O . VAL A 1 112 ? 15.684 4.274 -6.977 1.00 89.88 112 VAL A O 1
ATOM 929 N N . PRO A 1 113 ? 14.141 2.716 -6.451 1.00 86.44 113 PRO A N 1
ATOM 930 C CA . PRO A 1 113 ? 13.027 3.638 -6.588 1.00 86.44 113 PRO A CA 1
ATOM 931 C C . PRO A 1 113 ? 13.076 4.679 -5.455 1.00 86.44 113 PRO A C 1
ATOM 933 O O . PRO A 1 113 ? 13.566 4.388 -4.361 1.00 86.44 113 PRO A O 1
ATOM 936 N N . PRO A 1 114 ? 12.579 5.906 -5.683 1.00 80.25 114 PRO A N 1
ATOM 937 C CA . PRO A 1 114 ? 12.474 6.889 -4.612 1.00 80.25 114 PRO A CA 1
ATOM 938 C C . PRO A 1 114 ? 11.520 6.398 -3.503 1.00 80.25 114 PRO A C 1
ATOM 940 O O . PRO A 1 114 ? 10.638 5.579 -3.776 1.00 80.25 114 PRO A O 1
ATOM 943 N N . PRO A 1 115 ? 11.640 6.913 -2.263 1.00 76.19 115 PRO A N 1
ATOM 944 C CA . PRO A 1 115 ? 10.728 6.559 -1.175 1.00 76.19 115 PRO A CA 1
ATOM 945 C C . PRO A 1 115 ? 9.251 6.722 -1.571 1.00 76.19 115 PRO A C 1
ATOM 947 O O . PRO A 1 115 ? 8.885 7.708 -2.215 1.00 76.19 115 PRO A O 1
ATOM 950 N N . GLY A 1 116 ? 8.410 5.754 -1.194 1.00 75.38 116 GLY A N 1
ATOM 951 C CA . GLY A 1 116 ? 6.987 5.724 -1.564 1.00 75.38 116 GLY A CA 1
ATOM 952 C C . GLY A 1 116 ? 6.698 5.192 -2.974 1.00 75.38 116 GLY A C 1
ATOM 953 O O . GLY A 1 116 ? 5.567 5.299 -3.442 1.00 75.38 116 GLY A O 1
ATOM 954 N N . TYR A 1 117 ? 7.694 4.620 -3.660 1.00 83.00 117 TYR A N 1
ATOM 955 C CA . TYR A 1 117 ? 7.512 3.925 -4.936 1.00 83.00 117 TYR A CA 1
ATOM 956 C C . TYR A 1 117 ? 7.967 2.469 -4.868 1.00 83.00 117 TYR A C 1
ATOM 958 O O . TYR A 1 117 ? 8.973 2.145 -4.236 1.00 83.00 117 TYR A O 1
ATOM 966 N N . LYS A 1 118 ? 7.229 1.591 -5.547 1.00 87.38 118 LYS A N 1
ATOM 967 C CA . LYS A 1 118 ? 7.531 0.163 -5.653 1.00 87.38 118 LYS A CA 1
ATOM 968 C C . LYS A 1 118 ? 7.705 -0.222 -7.102 1.00 87.38 118 LYS A C 1
ATOM 970 O O . LYS A 1 118 ? 7.071 0.338 -7.992 1.00 87.38 118 LYS A O 1
ATOM 975 N N . ILE A 1 119 ? 8.579 -1.193 -7.318 1.00 93.00 119 ILE A N 1
ATOM 976 C CA . ILE A 1 119 ? 8.842 -1.753 -8.635 1.00 93.00 119 ILE A CA 1
ATOM 977 C C . ILE A 1 119 ? 7.994 -3.001 -8.788 1.00 93.00 119 ILE A C 1
ATOM 979 O O . ILE A 1 119 ? 8.141 -3.932 -8.000 1.00 93.00 119 ILE A O 1
ATOM 983 N N . ILE A 1 120 ? 7.173 -3.044 -9.830 1.00 93.31 120 ILE A N 1
ATOM 984 C CA . ILE A 1 120 ? 6.570 -4.274 -10.329 1.00 93.31 120 ILE A CA 1
ATOM 985 C C . ILE A 1 120 ? 7.338 -4.671 -11.582 1.00 93.31 120 ILE A C 1
ATOM 987 O O . ILE A 1 120 ? 7.197 -4.056 -12.640 1.00 93.31 120 ILE A O 1
ATOM 991 N N . ASP A 1 121 ? 8.171 -5.696 -11.447 1.00 93.50 121 ASP A N 1
ATOM 992 C CA . ASP A 1 121 ? 8.992 -6.238 -12.521 1.00 93.50 121 ASP A CA 1
ATOM 993 C C . ASP A 1 121 ? 8.293 -7.415 -13.196 1.00 93.50 121 ASP A C 1
ATOM 995 O O . ASP A 1 121 ? 7.898 -8.378 -12.536 1.00 93.50 121 ASP A O 1
ATOM 999 N N . PHE A 1 122 ? 8.167 -7.342 -14.517 1.00 92.75 122 PHE A N 1
ATOM 1000 C CA . PHE A 1 122 ? 7.643 -8.395 -15.369 1.00 92.75 122 PHE A CA 1
ATOM 1001 C C . PHE A 1 122 ? 8.791 -8.974 -16.202 1.00 92.75 122 PHE A C 1
ATOM 1003 O O . PHE A 1 122 ? 9.233 -8.342 -17.171 1.00 92.75 122 PHE A O 1
ATOM 1010 N N . PRO A 1 123 ? 9.260 -10.191 -15.880 1.00 90.56 123 PRO A N 1
ATOM 1011 C CA . PRO A 1 123 ? 10.275 -10.849 -16.682 1.00 90.56 123 PRO A CA 1
ATOM 1012 C C . PRO A 1 123 ? 9.751 -11.102 -18.096 1.00 90.56 123 PRO A C 1
ATOM 1014 O O . PRO A 1 123 ? 8.696 -11.708 -18.298 1.00 90.56 123 PRO A O 1
ATOM 1017 N N . ALA A 1 124 ? 10.497 -10.641 -19.085 1.00 89.12 124 ALA A N 1
ATOM 1018 C CA . ALA A 1 124 ? 10.172 -10.711 -20.494 1.00 89.12 124 ALA A CA 1
ATOM 1019 C C . ALA A 1 124 ? 11.101 -11.738 -21.157 1.00 89.12 124 ALA A C 1
ATOM 1021 O O . ALA A 1 124 ? 12.280 -11.490 -21.409 1.00 89.12 124 ALA A O 1
ATOM 1022 N N . LYS A 1 125 ? 10.559 -12.930 -21.418 1.00 85.56 125 LYS A N 1
ATOM 1023 C CA . LYS A 1 125 ? 11.307 -14.077 -21.938 1.00 85.56 125 LYS A CA 1
ATOM 1024 C C . LYS A 1 125 ? 11.244 -14.147 -23.455 1.00 85.56 125 LYS A C 1
ATOM 1026 O O . LYS A 1 125 ? 10.163 -14.114 -24.053 1.00 85.56 125 LYS A O 1
ATOM 1031 N N . LEU A 1 126 ? 12.414 -14.318 -24.050 1.00 81.44 126 LEU A N 1
ATOM 1032 C CA . LEU A 1 126 ? 12.653 -14.698 -25.435 1.00 81.44 126 LEU A CA 1
ATOM 1033 C C . LEU A 1 126 ? 13.268 -16.109 -25.463 1.00 81.44 126 LEU A C 1
ATOM 1035 O O . LEU A 1 126 ? 13.734 -16.591 -24.433 1.00 81.44 126 LEU A O 1
ATOM 1039 N N . PRO A 1 127 ? 13.276 -16.811 -26.612 1.00 77.00 127 PRO A N 1
ATOM 1040 C CA . PRO A 1 127 ? 13.832 -18.165 -26.687 1.00 77.00 127 PRO A CA 1
ATOM 1041 C C . PRO A 1 127 ? 15.292 -18.285 -26.225 1.00 77.00 127 PRO A C 1
ATOM 1043 O O . PRO A 1 127 ? 15.671 -19.323 -25.696 1.00 77.00 127 PRO A O 1
ATOM 1046 N N . THR A 1 128 ? 16.093 -17.240 -26.436 1.00 73.44 128 THR A N 1
ATOM 1047 C CA . THR A 1 128 ? 17.539 -17.221 -26.167 1.00 73.44 128 THR A CA 1
ATOM 1048 C C . THR A 1 128 ? 17.944 -16.297 -25.025 1.00 73.44 128 THR A C 1
ATOM 1050 O O . THR A 1 128 ? 19.076 -16.390 -24.573 1.00 73.44 128 THR A O 1
ATOM 1053 N N . ASN A 1 129 ? 17.053 -15.419 -24.559 1.00 82.12 129 ASN A N 1
ATOM 1054 C CA . ASN A 1 129 ? 17.386 -14.325 -23.648 1.00 82.12 129 ASN A CA 1
ATOM 1055 C C . ASN A 1 129 ? 16.192 -13.940 -22.763 1.00 82.12 129 ASN A C 1
ATOM 1057 O O . ASN A 1 129 ? 15.038 -14.217 -23.088 1.00 82.12 129 ASN A O 1
ATOM 1061 N N . GLU A 1 130 ? 16.460 -13.245 -21.664 1.00 85.25 130 GLU A N 1
ATOM 1062 C CA . GLU A 1 130 ? 15.448 -12.680 -20.771 1.00 85.25 130 GLU A CA 1
ATOM 1063 C C . GLU A 1 130 ? 15.831 -11.244 -20.421 1.00 85.25 130 GLU A C 1
ATOM 1065 O O . GLU A 1 130 ? 17.010 -10.910 -20.312 1.00 85.25 130 GLU A O 1
ATOM 1070 N N . PHE A 1 131 ? 14.832 -10.382 -20.284 1.00 89.94 131 PHE A N 1
ATOM 1071 C CA . PHE A 1 131 ? 15.022 -9.002 -19.863 1.00 89.94 131 PHE A CA 1
ATOM 1072 C C . PHE A 1 131 ? 13.860 -8.542 -18.994 1.00 89.94 131 PHE A C 1
ATOM 1074 O O . PHE A 1 131 ? 12.846 -9.228 -18.886 1.00 89.94 131 PHE A O 1
ATOM 1081 N N . SER A 1 132 ? 14.003 -7.379 -18.375 1.00 91.06 132 SER A N 1
ATOM 1082 C CA . SER A 1 132 ? 13.023 -6.861 -17.426 1.00 91.06 132 SER A CA 1
ATOM 1083 C C . SER A 1 132 ? 12.272 -5.681 -18.027 1.00 91.06 132 SER A C 1
ATOM 1085 O O . SER A 1 132 ? 12.882 -4.734 -18.524 1.00 91.06 132 SER A O 1
ATOM 1087 N N . ILE A 1 133 ? 10.943 -5.716 -17.963 1.00 92.62 133 ILE A N 1
ATOM 1088 C CA . ILE A 1 133 ? 10.102 -4.533 -18.163 1.00 92.62 133 ILE A CA 1
ATOM 1089 C C . ILE A 1 133 ? 9.190 -4.378 -16.965 1.00 92.62 133 ILE A C 1
ATOM 1091 O O . ILE A 1 133 ? 8.841 -5.363 -16.320 1.00 92.62 133 ILE A O 1
ATOM 1095 N N . GLY A 1 134 ? 8.733 -3.169 -16.692 1.00 92.81 134 GLY A N 1
ATOM 1096 C CA . GLY A 1 134 ? 7.770 -3.025 -15.622 1.00 92.81 134 GLY A CA 1
ATOM 1097 C C . GLY A 1 134 ? 7.342 -1.615 -15.335 1.00 92.81 134 GLY A C 1
ATOM 1098 O O . GLY A 1 134 ? 7.518 -0.702 -16.144 1.00 92.81 134 GLY A O 1
ATOM 1099 N N . ILE A 1 135 ? 6.722 -1.484 -14.172 1.00 92.69 135 ILE A N 1
ATOM 1100 C CA . ILE A 1 135 ? 6.132 -0.246 -13.698 1.00 92.69 135 ILE A CA 1
ATOM 1101 C C . ILE A 1 135 ? 6.753 0.095 -12.348 1.00 92.69 135 ILE A C 1
ATOM 1103 O O . ILE A 1 135 ? 6.986 -0.779 -11.517 1.00 92.69 135 ILE A O 1
ATOM 1107 N N . ILE A 1 136 ? 7.036 1.374 -12.147 1.00 91.19 136 ILE A N 1
ATOM 1108 C CA . ILE A 1 136 ? 7.373 1.956 -10.857 1.00 91.19 136 ILE A CA 1
ATOM 1109 C C . ILE A 1 136 ? 6.207 2.856 -10.494 1.00 91.19 136 ILE A C 1
ATOM 1111 O O . ILE A 1 136 ? 6.061 3.945 -11.049 1.00 91.19 136 ILE A O 1
ATOM 1115 N N . GLU A 1 137 ? 5.346 2.391 -9.611 1.00 87.50 137 GLU A N 1
ATOM 1116 C CA . GLU A 1 137 ? 4.171 3.144 -9.192 1.00 87.50 137 GLU A CA 1
ATOM 1117 C C . GLU A 1 137 ? 4.365 3.692 -7.791 1.00 87.50 137 GLU A C 1
ATOM 1119 O O . GLU A 1 137 ? 5.107 3.128 -6.977 1.00 87.50 137 GLU A O 1
ATOM 1124 N N . LYS A 1 138 ? 3.716 4.826 -7.531 1.00 78.44 138 LYS A N 1
ATOM 1125 C CA . LYS A 1 138 ? 3.585 5.309 -6.170 1.00 78.44 138 LYS A CA 1
ATOM 1126 C C . LYS A 1 138 ? 2.688 4.314 -5.443 1.00 78.44 138 LYS A C 1
ATOM 1128 O O . LYS A 1 138 ? 1.551 4.110 -5.856 1.00 78.44 138 LYS A O 1
ATOM 1133 N N . PHE A 1 139 ? 3.196 3.698 -4.389 1.00 68.88 139 PHE A N 1
ATOM 1134 C CA . PHE A 1 139 ? 2.345 2.924 -3.498 1.00 68.88 139 PHE A CA 1
ATOM 1135 C C . PHE A 1 139 ? 1.883 3.859 -2.387 1.00 68.88 139 PHE A C 1
ATOM 1137 O O . PHE A 1 139 ? 2.667 4.680 -1.899 1.00 68.88 139 PHE A O 1
ATOM 1144 N N . ASP A 1 140 ? 0.610 3.770 -2.007 1.00 53.53 140 ASP A N 1
ATOM 1145 C CA . ASP A 1 140 ? 0.163 4.445 -0.797 1.00 53.53 140 ASP A CA 1
ATOM 1146 C C . ASP A 1 140 ? 0.927 3.828 0.372 1.00 53.53 140 ASP A C 1
ATOM 1148 O O . ASP A 1 140 ? 0.836 2.625 0.640 1.00 53.53 140 ASP A O 1
ATOM 1152 N N . THR A 1 141 ? 1.732 4.647 1.042 1.00 45.12 141 THR A N 1
ATOM 1153 C CA . THR A 1 141 ? 2.492 4.244 2.228 1.00 45.12 141 THR A CA 1
ATOM 1154 C C . THR A 1 141 ? 1.571 3.686 3.311 1.00 45.12 141 THR A C 1
ATOM 1156 O O . THR A 1 141 ? 1.973 2.781 4.036 1.00 45.12 141 THR A O 1
ATOM 1159 N N . ASP A 1 142 ? 0.312 4.120 3.331 1.00 43.25 142 ASP A N 1
ATOM 1160 C CA . ASP A 1 142 ? -0.704 3.674 4.285 1.00 43.25 142 ASP A CA 1
ATOM 1161 C C . ASP A 1 142 ? -1.240 2.267 3.947 1.00 43.25 142 ASP A C 1
ATOM 1163 O O . ASP A 1 142 ? -1.650 1.519 4.832 1.00 43.25 142 ASP A O 1
ATOM 1167 N N . ALA A 1 143 ? -1.183 1.848 2.676 1.00 42.59 143 ALA A N 1
ATOM 1168 C CA . ALA A 1 143 ? -1.719 0.559 2.237 1.00 42.59 143 ALA A CA 1
ATOM 1169 C C . ALA A 1 143 ? -0.715 -0.604 2.375 1.00 42.59 143 ALA A C 1
ATOM 1171 O O . ALA A 1 143 ? -1.130 -1.741 2.604 1.00 42.59 143 ALA A O 1
ATOM 1172 N N . GLU A 1 144 ? 0.601 -0.360 2.267 1.00 39.78 144 GLU A N 1
ATOM 1173 C CA . GLU A 1 144 ? 1.602 -1.441 2.179 1.00 39.78 144 GLU A CA 1
ATOM 1174 C C . GLU A 1 144 ? 2.778 -1.396 3.175 1.00 39.78 144 GLU A C 1
ATOM 1176 O O . GLU A 1 144 ? 3.631 -2.287 3.125 1.00 39.78 144 GLU A O 1
ATOM 1181 N N . ILE A 1 145 ? 2.803 -0.473 4.147 1.00 45.34 145 ILE A N 1
ATOM 1182 C CA . ILE A 1 145 ? 3.592 -0.689 5.385 1.00 45.34 145 ILE A CA 1
ATOM 1183 C C . ILE A 1 145 ? 3.051 -1.917 6.163 1.00 45.34 145 ILE A C 1
ATOM 1185 O O . ILE A 1 145 ? 3.768 -2.538 6.941 1.00 45.34 145 ILE A O 1
ATOM 1189 N N . SER A 1 146 ? 1.833 -2.374 5.857 1.00 40.75 146 SER A N 1
ATOM 1190 C CA . SER A 1 146 ? 1.143 -3.509 6.488 1.00 40.75 146 SER A CA 1
ATOM 1191 C C . SER A 1 146 ? 1.608 -4.922 6.075 1.00 40.75 146 SER A C 1
ATOM 1193 O O . SER A 1 146 ? 1.013 -5.910 6.512 1.00 40.75 146 SER A O 1
ATOM 1195 N N . LYS A 1 147 ? 2.646 -5.072 5.236 1.00 38.41 147 LYS A N 1
ATOM 1196 C CA . LYS A 1 147 ? 3.158 -6.398 4.807 1.00 38.41 147 LYS A CA 1
ATOM 1197 C C . LYS A 1 147 ? 4.657 -6.631 5.038 1.00 38.41 147 LYS A C 1
ATOM 1199 O O . LYS A 1 147 ? 5.239 -7.508 4.405 1.00 38.41 147 LYS A O 1
ATOM 1204 N N . GLY A 1 148 ? 5.244 -5.883 5.972 1.00 40.41 148 GLY A N 1
ATOM 1205 C CA . GLY A 1 148 ? 6.530 -6.201 6.614 1.00 40.41 148 GLY A CA 1
ATOM 1206 C C . GLY A 1 148 ? 6.376 -6.565 8.092 1.00 40.41 148 GLY A C 1
ATOM 1207 O O . GLY A 1 148 ? 7.024 -7.494 8.543 1.00 40.41 148 GLY A O 1
ATOM 1208 N N . GLU A 1 149 ? 5.421 -5.932 8.775 1.00 45.03 149 GLU A N 1
ATOM 1209 C CA . GLU A 1 149 ? 4.819 -6.307 10.059 1.00 45.03 149 GLU A CA 1
ATOM 1210 C C . GLU A 1 149 ? 3.362 -5.824 9.957 1.00 45.03 149 GLU A C 1
ATOM 1212 O O . GLU A 1 149 ? 3.113 -4.657 9.643 1.00 45.03 149 GLU A O 1
ATOM 1217 N N . LYS A 1 150 ? 2.369 -6.718 10.075 1.00 57.69 150 LYS A N 1
ATOM 1218 C CA . LYS A 1 150 ? 0.957 -6.300 10.053 1.00 57.69 150 LYS A CA 1
ATOM 1219 C C . LYS A 1 150 ? 0.716 -5.451 11.297 1.00 57.69 150 LYS A C 1
ATOM 1221 O O . LYS A 1 150 ? 0.470 -6.012 12.362 1.00 57.69 150 LYS A O 1
ATOM 1226 N N . LYS A 1 151 ? 0.765 -4.123 11.158 1.00 72.94 151 LYS A N 1
ATOM 1227 C CA . LYS A 1 151 ? 0.330 -3.241 12.236 1.00 72.94 151 LYS A CA 1
ATOM 1228 C C . LYS A 1 151 ? -1.121 -3.555 12.569 1.00 72.94 151 LYS A C 1
ATOM 1230 O O . LYS A 1 151 ? -1.964 -3.645 11.676 1.00 72.94 151 LYS A O 1
ATOM 1235 N N . LEU A 1 152 ? -1.398 -3.757 13.845 1.00 87.75 152 LEU A N 1
ATOM 1236 C CA . LEU A 1 152 ? -2.730 -3.998 14.356 1.00 87.75 152 LEU A CA 1
ATOM 1237 C C . LEU A 1 152 ? -3.526 -2.695 14.252 1.00 87.75 152 LEU A C 1
ATOM 1239 O O . LEU A 1 152 ? -3.177 -1.700 14.884 1.00 87.75 152 LEU A O 1
ATOM 1243 N N . ARG A 1 153 ? -4.573 -2.684 13.425 1.00 92.00 153 ARG A N 1
ATOM 1244 C CA . ARG A 1 153 ? -5.348 -1.471 13.132 1.00 92.00 153 ARG A CA 1
ATOM 1245 C C . ARG A 1 153 ? -6.463 -1.303 14.155 1.00 92.00 153 ARG A C 1
ATOM 1247 O O . ARG A 1 153 ? -7.344 -2.158 14.247 1.00 92.00 153 ARG A O 1
ATOM 1254 N N . VAL A 1 154 ? -6.419 -0.216 14.916 1.00 95.69 154 VAL A N 1
ATOM 1255 C CA . VAL A 1 154 ? -7.277 0.042 16.076 1.00 95.69 154 VAL A CA 1
ATOM 1256 C C . VAL A 1 154 ? -8.191 1.232 15.815 1.00 95.69 154 VAL A C 1
ATOM 1258 O O . VAL A 1 154 ? -7.732 2.314 15.450 1.00 95.69 154 VAL A O 1
ATOM 1261 N N . LEU A 1 155 ? -9.486 1.052 16.059 1.00 96.81 155 LEU A N 1
ATOM 1262 C CA . LEU A 1 155 ? -10.461 2.138 16.157 1.00 96.81 155 LEU A CA 1
ATOM 1263 C C . LEU A 1 155 ? -10.811 2.365 17.631 1.00 96.81 155 LEU A C 1
ATOM 1265 O O . LEU A 1 155 ? -11.127 1.416 18.346 1.00 96.81 155 LEU A O 1
ATOM 1269 N N . ILE A 1 156 ? -10.769 3.619 18.083 1.00 97.50 156 ILE A N 1
ATOM 1270 C CA . ILE A 1 156 ? -11.158 4.002 19.447 1.00 97.50 156 ILE A CA 1
ATOM 1271 C C . ILE A 1 156 ? -12.548 4.632 19.401 1.00 97.50 156 ILE A C 1
ATOM 1273 O O . ILE A 1 156 ? -12.745 5.611 18.690 1.00 97.50 156 ILE A O 1
ATOM 1277 N N . ALA A 1 157 ? -13.499 4.115 20.169 1.00 96.50 157 ALA A N 1
ATOM 1278 C CA . ALA A 1 157 ? -14.858 4.628 20.254 1.00 96.50 157 ALA A CA 1
ATOM 1279 C C . ALA A 1 157 ? -15.213 4.934 21.715 1.00 96.50 157 ALA A C 1
ATOM 1281 O O . ALA A 1 157 ? -15.413 4.026 22.520 1.00 96.50 157 ALA A O 1
ATOM 1282 N N . ASP A 1 158 ? -15.241 6.221 22.054 1.00 94.44 158 ASP A N 1
ATOM 1283 C CA . ASP A 1 158 ? -15.508 6.725 23.406 1.00 94.44 158 ASP A CA 1
ATOM 1284 C C . ASP A 1 158 ? -16.050 8.155 23.293 1.00 94.44 158 ASP A C 1
ATOM 1286 O O . ASP A 1 158 ? -15.506 8.951 22.524 1.00 94.44 158 ASP A O 1
ATOM 1290 N N . ASP A 1 159 ? -17.106 8.525 24.015 1.00 93.88 159 ASP A N 1
ATOM 1291 C CA . ASP A 1 159 ? -17.688 9.871 23.913 1.00 93.88 159 ASP A CA 1
ATOM 1292 C C . ASP A 1 159 ? -16.804 10.941 24.583 1.00 93.88 159 ASP A C 1
ATOM 1294 O O . ASP A 1 159 ? -16.766 12.102 24.151 1.00 93.88 159 ASP A O 1
ATOM 1298 N N . SER A 1 160 ? -15.990 10.537 25.559 1.00 93.75 160 SER A N 1
ATOM 1299 C CA . SER A 1 160 ? -15.061 11.393 26.284 1.00 93.75 160 SER A CA 1
ATOM 1300 C C . SER A 1 160 ? -13.806 11.685 25.459 1.00 93.75 160 SER A C 1
ATOM 1302 O O . SER A 1 160 ? -12.943 10.832 25.259 1.00 93.75 160 SER A O 1
ATOM 1304 N N . GLU A 1 161 ? -13.647 12.942 25.037 1.00 90.44 161 GLU A N 1
ATOM 1305 C CA . GLU A 1 161 ? -12.448 13.407 24.321 1.00 90.44 161 GLU A CA 1
ATOM 1306 C C . GLU A 1 161 ? -11.155 13.127 25.099 1.00 90.44 161 GLU A C 1
ATOM 1308 O O . GLU A 1 161 ? -10.189 12.633 24.523 1.00 90.44 161 GLU A O 1
ATOM 1313 N N . LEU A 1 162 ? -11.159 13.354 26.417 1.00 90.00 162 LEU A N 1
ATOM 1314 C CA . LEU A 1 162 ? -10.016 13.048 27.281 1.00 90.00 162 LEU A CA 1
ATOM 1315 C C . LEU A 1 162 ? -9.676 11.554 27.281 1.00 90.00 162 LEU A C 1
ATOM 1317 O O . LEU A 1 162 ? -8.500 11.201 27.251 1.00 90.00 162 LEU A O 1
ATOM 1321 N N . SER A 1 163 ? -10.691 10.683 27.283 1.00 92.12 163 SER A N 1
ATOM 1322 C CA . SER A 1 163 ? -10.485 9.232 27.219 1.00 92.12 163 SER A CA 1
ATOM 1323 C C . SER A 1 163 ? -9.885 8.823 25.875 1.00 92.12 163 SER A C 1
ATOM 1325 O O . SER A 1 163 ? -8.931 8.048 25.854 1.00 92.12 163 SER A O 1
ATOM 1327 N N . ARG A 1 164 ? -10.371 9.392 24.760 1.00 94.00 164 ARG A N 1
ATOM 1328 C CA . ARG A 1 164 ? -9.801 9.141 23.426 1.00 94.00 164 ARG A CA 1
ATOM 1329 C C . ARG A 1 164 ? -8.351 9.606 23.318 1.00 94.00 164 ARG A C 1
ATOM 1331 O O . ARG A 1 164 ? -7.541 8.855 22.789 1.00 94.00 164 ARG A O 1
ATOM 1338 N N . ILE A 1 165 ? -8.015 10.789 23.843 1.00 87.25 165 ILE A N 1
ATOM 1339 C CA . ILE A 1 165 ? -6.633 11.302 23.866 1.00 87.25 165 ILE A CA 1
ATOM 1340 C C . ILE A 1 165 ? -5.738 10.378 24.697 1.00 87.25 165 ILE A C 1
ATOM 1342 O O . ILE A 1 165 ? -4.704 9.938 24.210 1.00 87.25 165 ILE A O 1
ATOM 1346 N N . GLN A 1 166 ? -6.158 10.014 25.913 1.00 91.31 166 GLN A N 1
ATOM 1347 C CA . GLN A 1 166 ? -5.368 9.139 26.781 1.00 91.31 166 GLN A CA 1
ATOM 1348 C C . GLN A 1 166 ? -5.139 7.755 26.156 1.00 91.31 166 GLN A C 1
ATOM 1350 O O . GLN A 1 166 ? -4.027 7.233 26.202 1.00 91.31 166 GLN A O 1
ATOM 1355 N N . LEU A 1 167 ? -6.179 7.150 25.572 1.00 94.06 167 LEU A N 1
ATOM 1356 C CA . LEU A 1 167 ? -6.052 5.879 24.859 1.00 94.06 167 LEU A CA 1
ATOM 1357 C C . LEU A 1 167 ? -5.135 6.022 23.646 1.00 94.06 167 LEU A C 1
ATOM 1359 O O . LEU A 1 167 ? -4.286 5.161 23.441 1.00 94.06 167 LEU A O 1
ATOM 1363 N N . ALA A 1 168 ? -5.272 7.099 22.871 1.00 90.94 168 ALA A N 1
ATOM 1364 C CA . ALA A 1 168 ? -4.438 7.330 21.702 1.00 90.94 168 ALA A CA 1
ATOM 1365 C C . ALA A 1 168 ? -2.958 7.499 22.068 1.00 90.94 168 ALA A C 1
ATOM 1367 O O . ALA A 1 168 ? -2.110 6.908 21.405 1.00 90.94 168 ALA A O 1
ATOM 1368 N N . ASP A 1 169 ? -2.652 8.223 23.147 1.00 85.50 169 ASP A N 1
ATOM 1369 C CA . ASP A 1 169 ? -1.284 8.394 23.643 1.00 85.50 169 ASP A CA 1
ATOM 1370 C C . ASP A 1 169 ? -0.672 7.055 24.085 1.00 85.50 169 ASP A C 1
ATOM 1372 O O . ASP A 1 169 ? 0.455 6.727 23.712 1.00 85.50 169 ASP A O 1
ATOM 1376 N N . ILE A 1 170 ? -1.422 6.249 24.848 1.00 90.06 170 ILE A N 1
ATOM 1377 C CA . ILE A 1 170 ? -0.949 4.942 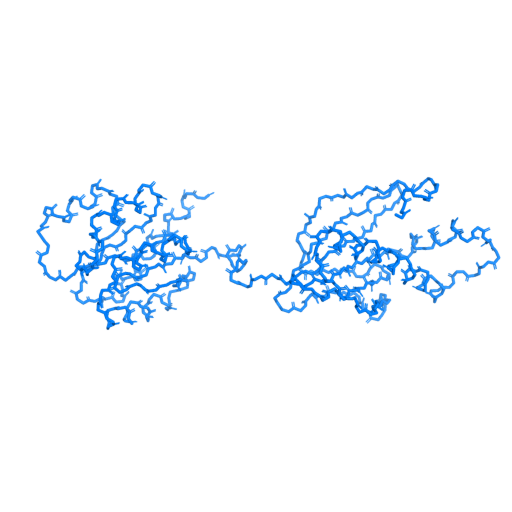25.327 1.00 90.06 170 ILE A CA 1
ATOM 1378 C C . ILE A 1 170 ? -0.759 3.978 24.151 1.00 90.06 170 ILE A C 1
ATOM 1380 O O . ILE A 1 170 ? 0.305 3.381 24.009 1.00 90.06 170 ILE A O 1
ATOM 1384 N N . ILE A 1 171 ? -1.771 3.832 23.294 1.00 92.88 171 ILE A N 1
ATOM 1385 C CA . ILE A 1 171 ? -1.778 2.860 22.193 1.00 92.88 171 ILE A CA 1
ATOM 1386 C C . ILE A 1 171 ? -0.783 3.262 21.107 1.00 92.88 171 ILE A C 1
ATOM 1388 O O . ILE A 1 171 ? -0.099 2.405 20.558 1.00 92.88 171 ILE A O 1
ATOM 1392 N N . GLY A 1 172 ? -0.654 4.560 20.829 1.00 84.69 172 GLY A N 1
ATOM 1393 C CA . GLY A 1 172 ? 0.306 5.091 19.864 1.00 84.69 172 GLY A CA 1
ATOM 1394 C C . GLY A 1 172 ? 1.771 4.890 20.267 1.00 84.69 172 GLY A C 1
ATOM 1395 O O . GLY A 1 172 ? 2.650 5.016 19.418 1.00 84.69 172 GLY A O 1
ATOM 1396 N N . SER A 1 173 ? 2.042 4.557 21.535 1.00 84.38 173 SER A N 1
ATOM 1397 C CA . SER A 1 173 ? 3.376 4.174 22.017 1.00 84.38 173 SER A CA 1
ATOM 1398 C C . SER A 1 173 ? 3.706 2.686 21.829 1.00 84.38 173 SER A C 1
ATOM 1400 O O . SER A 1 173 ? 4.857 2.292 22.017 1.00 84.38 173 SER A O 1
ATOM 1402 N N . ILE A 1 174 ? 2.722 1.863 21.452 1.00 87.31 174 ILE A N 1
ATOM 1403 C CA . ILE A 1 174 ? 2.888 0.422 21.251 1.00 87.31 174 ILE A CA 1
ATOM 1404 C C . ILE A 1 174 ? 3.390 0.181 19.823 1.00 87.31 174 ILE A C 1
ATOM 1406 O O . ILE A 1 174 ? 2.778 0.623 18.848 1.00 87.31 174 ILE A O 1
ATOM 1410 N N . GLU A 1 175 ? 4.512 -0.528 19.699 1.00 82.38 175 GLU A N 1
ATOM 1411 C CA . GLU A 1 175 ? 5.042 -0.959 18.403 1.00 82.38 175 GLU A CA 1
ATOM 1412 C C . GLU A 1 175 ? 4.030 -1.851 17.667 1.00 82.38 175 GLU A C 1
ATOM 1414 O O . GLU A 1 175 ? 3.219 -2.541 18.281 1.00 82.38 175 GLU A O 1
ATOM 1419 N N . ASP A 1 176 ? 4.048 -1.811 16.336 1.00 84.56 176 ASP A N 1
ATOM 1420 C CA . ASP A 1 176 ? 3.134 -2.578 15.482 1.00 84.56 176 ASP A CA 1
ATOM 1421 C C . ASP A 1 176 ? 1.637 -2.343 15.724 1.00 84.56 176 ASP A C 1
ATOM 1423 O O . ASP A 1 176 ? 0.807 -3.199 15.420 1.00 84.56 176 ASP A O 1
ATOM 1427 N N . VAL A 1 177 ? 1.259 -1.160 16.209 1.00 88.19 177 VAL A N 1
ATOM 1428 C CA . VAL A 1 177 ? -0.137 -0.716 16.296 1.00 88.19 177 VAL A CA 1
ATOM 1429 C C . VAL A 1 177 ? -0.340 0.553 15.471 1.00 88.19 177 VAL A C 1
ATOM 1431 O O . VAL A 1 177 ? 0.531 1.419 15.387 1.00 88.19 177 VAL A O 1
ATOM 1434 N N . GLU A 1 178 ? -1.499 0.665 14.827 1.00 89.81 178 GLU A N 1
ATOM 1435 C CA . GLU A 1 178 ? -1.927 1.856 14.097 1.00 89.81 178 GLU A CA 1
ATOM 1436 C C . GLU A 1 178 ? -3.334 2.256 14.546 1.00 89.81 178 GLU A C 1
ATOM 1438 O O . GLU A 1 178 ? -4.275 1.474 14.426 1.00 89.81 178 GLU A O 1
ATOM 1443 N N . ILE A 1 179 ? -3.505 3.489 15.025 1.00 90.62 179 ILE A N 1
ATOM 1444 C CA . ILE A 1 179 ? -4.833 4.038 15.317 1.00 90.62 179 ILE A CA 1
ATOM 1445 C C . ILE A 1 179 ? -5.403 4.610 14.020 1.00 90.62 179 ILE A C 1
ATOM 1447 O O . ILE A 1 179 ? -4.952 5.649 13.544 1.00 90.62 179 ILE A O 1
ATOM 1451 N N . VAL A 1 180 ? -6.408 3.941 13.458 1.00 90.12 180 VAL A N 1
ATOM 1452 C CA . VAL A 1 180 ? -7.000 4.310 12.159 1.00 90.12 180 VAL A CA 1
ATOM 1453 C C . VAL A 1 180 ? -8.148 5.308 12.284 1.00 90.12 180 VAL A C 1
ATOM 1455 O O . VAL A 1 180 ? -8.580 5.890 11.293 1.00 90.12 180 VAL A O 1
ATOM 1458 N N . GLY A 1 181 ? -8.647 5.535 13.501 1.00 89.00 181 GLY A N 1
ATOM 1459 C CA . GLY A 1 181 ? -9.692 6.516 13.759 1.00 89.00 181 GLY A CA 1
ATOM 1460 C C . GLY A 1 181 ? -10.061 6.642 15.234 1.00 89.00 181 GLY A C 1
ATOM 1461 O O . GLY A 1 181 ? -9.727 5.788 16.059 1.00 89.00 181 GLY A O 1
ATOM 1462 N N . SER A 1 182 ? -10.791 7.713 15.548 1.00 94.00 182 SER A N 1
ATOM 1463 C CA . SER A 1 182 ? -11.437 7.919 16.845 1.00 94.00 182 SER A CA 1
ATOM 1464 C C . SER A 1 182 ? -12.879 8.368 16.611 1.00 94.00 182 SER A C 1
ATOM 1466 O O . SER A 1 182 ? -13.080 9.386 15.951 1.00 94.00 182 SER A O 1
ATOM 1468 N N . ALA A 1 183 ? -13.849 7.657 17.171 1.00 94.62 183 ALA A N 1
ATOM 1469 C CA . ALA A 1 183 ? -15.267 7.982 17.110 1.00 94.62 183 ALA A CA 1
ATOM 1470 C C . ALA A 1 183 ? -15.765 8.497 18.464 1.00 94.62 183 ALA A C 1
ATOM 1472 O O . ALA A 1 183 ? -15.396 7.960 19.510 1.00 94.62 183 ALA A O 1
ATOM 1473 N N . LYS A 1 184 ? -16.624 9.521 18.452 1.00 93.19 184 LYS A N 1
ATOM 1474 C CA . LYS A 1 184 ? -17.210 10.110 19.675 1.00 93.19 184 LYS A CA 1
ATOM 1475 C C . LYS A 1 184 ? -18.648 9.667 19.959 1.00 93.19 184 LYS A C 1
ATOM 1477 O O . LYS A 1 184 ? -19.267 10.162 20.897 1.00 93.19 184 LYS A O 1
ATOM 1482 N N . ASN A 1 185 ? -19.225 8.844 19.090 1.00 93.75 185 ASN A N 1
ATOM 1483 C CA . ASN A 1 185 ? -20.596 8.352 19.189 1.00 93.75 185 ASN A CA 1
ATOM 1484 C C . ASN A 1 185 ? -20.769 7.074 18.353 1.00 93.75 185 ASN A C 1
ATOM 1486 O O . ASN A 1 185 ? -19.892 6.705 17.566 1.00 93.75 185 ASN A O 1
ATOM 1490 N N . GLY A 1 186 ? -21.903 6.399 18.527 1.00 93.69 186 GLY A N 1
ATOM 1491 C CA . GLY A 1 186 ? -22.183 5.133 17.859 1.00 93.69 186 GLY A CA 1
ATOM 1492 C C . GLY A 1 186 ? -22.297 5.231 16.335 1.00 93.69 186 GLY A C 1
ATOM 1493 O O . GLY A 1 186 ? -21.836 4.332 15.636 1.00 93.69 186 GLY A O 1
ATOM 1494 N N . ASP A 1 187 ? -22.846 6.329 15.810 1.00 94.19 187 ASP A N 1
ATOM 1495 C CA . ASP A 1 187 ? -22.985 6.545 14.364 1.00 94.19 187 ASP A CA 1
ATOM 1496 C C . ASP A 1 187 ? -21.612 6.669 13.683 1.00 94.19 187 ASP A C 1
ATOM 1498 O O . ASP A 1 187 ? -21.314 5.952 12.728 1.00 94.19 187 ASP A O 1
ATOM 1502 N N . GLU A 1 188 ? -20.733 7.508 14.239 1.00 93.69 188 GLU A N 1
ATOM 1503 C CA . GLU A 1 188 ? -19.350 7.677 13.779 1.00 93.69 188 GLU A CA 1
ATOM 1504 C C . GLU A 1 188 ? -18.549 6.379 13.943 1.00 93.69 188 GLU A C 1
ATOM 1506 O O . GLU A 1 188 ? -17.694 6.068 13.121 1.00 93.69 188 GLU A O 1
ATOM 1511 N N . THR A 1 189 ? -18.851 5.573 14.967 1.00 95.56 189 THR A N 1
ATOM 1512 C CA . THR A 1 189 ? -18.187 4.278 15.168 1.00 95.56 189 THR A CA 1
ATOM 1513 C C . THR A 1 189 ? -18.444 3.338 13.994 1.00 95.56 189 THR A C 1
ATOM 1515 O O . THR A 1 189 ? -17.500 2.737 13.490 1.00 95.56 189 THR A O 1
ATOM 1518 N N . ILE A 1 190 ? -19.693 3.233 13.528 1.00 93.62 190 ILE A N 1
ATOM 1519 C CA . ILE A 1 190 ? -20.039 2.395 12.371 1.00 93.62 190 ILE A CA 1
ATOM 1520 C C . ILE A 1 190 ? -19.470 2.979 11.075 1.00 93.62 190 ILE A C 1
ATOM 1522 O O . ILE A 1 190 ? -18.884 2.232 10.296 1.00 93.62 190 ILE A O 1
ATOM 1526 N N . GLU A 1 191 ? -19.571 4.295 10.865 1.00 91.69 191 GLU A N 1
ATOM 1527 C CA . GLU A 1 191 ? -19.010 4.946 9.673 1.00 91.69 191 GLU A CA 1
ATOM 1528 C C . GLU A 1 191 ? -17.499 4.693 9.553 1.00 91.69 191 GLU A C 1
ATOM 1530 O O . GLU A 1 191 ? -17.003 4.281 8.502 1.00 91.69 191 GLU A O 1
ATOM 1535 N N . LEU A 1 192 ? -16.754 4.902 10.643 1.00 84.12 192 LEU A N 1
ATOM 1536 C CA . LEU A 1 192 ? -15.310 4.691 10.663 1.00 84.12 192 LEU A CA 1
ATOM 1537 C C . LEU A 1 192 ? -14.944 3.207 10.606 1.00 84.12 192 LEU A C 1
ATOM 1539 O O . LEU A 1 192 ? -13.936 2.862 9.992 1.00 84.12 192 LEU A O 1
ATOM 1543 N N . PHE A 1 193 ? -15.753 2.329 11.200 1.00 91.25 193 PHE A N 1
ATOM 1544 C CA . PHE A 1 193 ? -15.580 0.885 11.086 1.00 91.25 193 PHE A CA 1
ATOM 1545 C C . PHE A 1 193 ? -15.691 0.417 9.628 1.00 91.25 193 PHE A C 1
ATOM 1547 O O . PHE A 1 193 ? -14.803 -0.285 9.149 1.00 91.25 193 PHE A O 1
ATOM 1554 N N . GLU A 1 194 ? -16.730 0.844 8.905 1.00 89.12 194 GLU A N 1
ATOM 1555 C CA . GLU A 1 194 ? -16.930 0.495 7.493 1.00 89.12 194 GLU A CA 1
ATOM 1556 C C . GLU A 1 194 ? -15.863 1.116 6.586 1.00 89.12 194 GLU A C 1
ATOM 1558 O O . GLU A 1 194 ? -15.399 0.480 5.643 1.00 89.12 194 GLU A O 1
ATOM 1563 N N . LYS A 1 195 ? -15.452 2.354 6.876 1.00 81.00 195 LYS A N 1
ATOM 1564 C CA . LYS A 1 195 ? -14.446 3.070 6.086 1.00 81.00 195 LYS A CA 1
ATOM 1565 C C . LYS A 1 195 ? -13.045 2.499 6.259 1.00 81.00 195 LYS A C 1
ATOM 1567 O O . LYS A 1 195 ? -12.283 2.451 5.294 1.00 81.00 195 LYS A O 1
ATOM 1572 N N . PHE A 1 196 ? -12.675 2.167 7.492 1.00 82.06 196 PHE A N 1
ATOM 1573 C CA . PHE A 1 196 ? -11.303 1.816 7.821 1.00 82.06 196 PHE A CA 1
ATOM 1574 C C . PHE A 1 196 ? -11.088 0.330 8.044 1.00 82.06 196 PHE A C 1
ATOM 1576 O O . PHE A 1 196 ? -9.930 -0.046 8.066 1.00 82.06 196 PHE A O 1
ATOM 1583 N N . GLU A 1 197 ? -12.105 -0.520 8.178 1.00 89.19 197 GLU A N 1
ATOM 1584 C CA . GLU A 1 197 ? -11.944 -1.971 8.386 1.00 89.19 197 GLU A CA 1
ATOM 1585 C C . GLU A 1 197 ? -10.882 -2.323 9.465 1.00 89.19 197 GLU A C 1
ATOM 1587 O O . GLU A 1 197 ? -9.882 -2.992 9.171 1.00 89.19 197 GLU A O 1
ATOM 1592 N N . PRO A 1 198 ? -11.009 -1.814 10.709 1.00 90.88 198 PRO A N 1
ATOM 1593 C CA . PRO A 1 198 ? -10.040 -2.067 11.776 1.00 90.88 198 PRO A CA 1
ATOM 1594 C C . PRO A 1 198 ? -10.017 -3.547 12.197 1.00 90.88 198 PRO A C 1
ATOM 1596 O O . PRO A 1 198 ? -11.006 -4.267 12.073 1.00 90.88 198 PRO A O 1
ATOM 1599 N N . ASN A 1 199 ? -8.887 -3.995 12.752 1.00 90.69 199 ASN A N 1
ATOM 1600 C CA . ASN A 1 199 ? -8.741 -5.338 13.326 1.00 90.69 199 ASN A CA 1
ATOM 1601 C C . ASN A 1 199 ? -9.229 -5.405 14.774 1.00 90.69 199 ASN A C 1
ATOM 1603 O O . ASN A 1 199 ? -9.693 -6.452 15.222 1.00 90.69 199 ASN A O 1
ATOM 1607 N N . VAL A 1 200 ? -9.099 -4.288 15.493 1.00 95.00 200 VAL A N 1
ATOM 1608 C C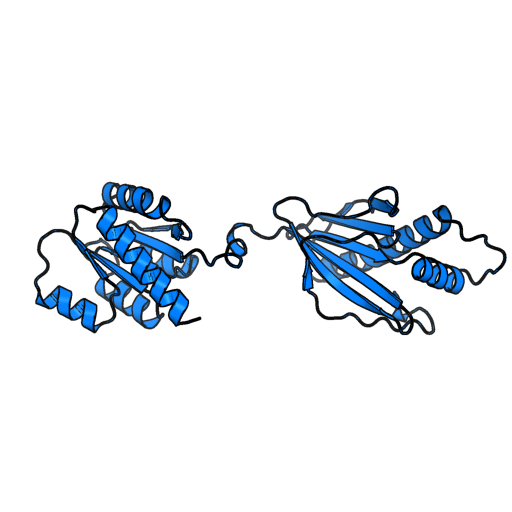A . VAL A 1 200 ? -9.477 -4.155 16.897 1.00 95.00 200 VAL A CA 1
ATOM 1609 C C . VAL A 1 200 ? -10.318 -2.901 17.073 1.00 95.00 200 VAL A C 1
ATOM 1611 O O . VAL A 1 200 ? -9.982 -1.838 16.547 1.00 95.00 200 VAL A O 1
ATOM 1614 N N . VAL A 1 201 ? -11.387 -3.001 17.855 1.00 97.25 201 VAL A N 1
ATOM 1615 C CA . VAL A 1 201 ? -12.166 -1.838 18.288 1.00 97.25 201 VAL A CA 1
ATOM 1616 C C . VAL A 1 201 ? -12.129 -1.749 19.804 1.00 97.25 201 VAL A C 1
ATOM 1618 O O . VAL A 1 201 ? -12.470 -2.704 20.503 1.00 97.25 201 VAL A O 1
ATOM 1621 N N . ILE A 1 202 ? -11.732 -0.584 20.307 1.00 97.19 202 ILE A N 1
ATOM 1622 C CA . ILE A 1 202 ? -11.905 -0.220 21.710 1.00 97.19 202 ILE A CA 1
ATOM 1623 C C . ILE A 1 202 ? -13.244 0.493 21.826 1.00 97.19 202 ILE A C 1
ATOM 1625 O O . ILE A 1 202 ? -13.417 1.550 21.229 1.00 97.19 202 ILE A O 1
ATOM 1629 N N . LEU A 1 203 ? -14.185 -0.094 22.559 1.00 96.12 203 LEU A N 1
ATOM 1630 C CA . LEU A 1 203 ? -15.580 0.334 22.589 1.00 96.12 203 LEU A CA 1
ATOM 1631 C C . LEU A 1 203 ? -16.016 0.697 24.010 1.00 96.12 203 LEU A C 1
ATOM 1633 O O . LEU A 1 203 ? -16.029 -0.166 24.892 1.00 96.12 203 LEU A O 1
ATOM 1637 N N . ASP A 1 204 ? -16.415 1.949 24.226 1.00 93.25 204 ASP A N 1
ATOM 1638 C CA . ASP A 1 204 ? -17.187 2.330 25.409 1.00 93.25 204 ASP A CA 1
ATOM 1639 C C . ASP A 1 204 ? -18.630 1.819 25.286 1.00 93.25 204 ASP A C 1
ATOM 1641 O O . ASP A 1 204 ? -19.245 1.857 24.219 1.00 93.25 204 ASP A O 1
ATOM 1645 N N . LEU A 1 205 ? -19.182 1.327 26.393 1.00 87.69 205 LEU A N 1
ATOM 1646 C CA . LEU A 1 205 ? -20.576 0.895 26.463 1.00 87.69 205 LEU A CA 1
ATOM 1647 C C . LEU A 1 205 ? -21.555 2.066 26.561 1.00 87.69 205 LEU A C 1
ATOM 1649 O O . LEU A 1 205 ? -22.737 1.889 26.263 1.00 87.69 205 LEU A O 1
ATOM 1653 N N . ILE A 1 206 ? -21.093 3.236 27.004 1.00 87.19 206 ILE A N 1
ATOM 1654 C CA . ILE A 1 206 ? -21.941 4.408 27.210 1.00 87.19 206 ILE A CA 1
ATOM 1655 C C . ILE A 1 206 ? -21.516 5.495 26.229 1.00 87.19 206 ILE A C 1
ATOM 1657 O O . ILE A 1 206 ? -20.570 6.230 26.469 1.00 87.19 206 ILE A O 1
ATOM 1661 N N . MET A 1 207 ? -22.246 5.605 25.122 1.00 91.31 207 MET A N 1
ATOM 1662 C CA . MET A 1 207 ? -22.075 6.667 24.131 1.00 91.31 207 MET A CA 1
ATOM 1663 C C . MET A 1 207 ? -23.431 7.053 23.527 1.00 91.31 207 MET A C 1
ATOM 1665 O O . MET A 1 207 ? -24.346 6.225 23.499 1.00 91.31 207 MET A O 1
ATOM 1669 N N . PRO A 1 208 ? -23.595 8.288 23.021 1.00 89.75 208 PRO A N 1
ATOM 1670 C CA . PRO A 1 208 ? -24.778 8.662 22.253 1.00 89.75 208 PRO A CA 1
ATOM 1671 C C . PRO A 1 208 ? -24.796 7.983 20.872 1.00 89.75 208 PRO A C 1
ATOM 1673 O O . PRO A 1 208 ? -23.755 7.583 20.353 1.00 89.75 208 PRO A O 1
ATOM 1676 N N . GLY A 1 209 ? -25.976 7.923 20.248 1.00 93.50 209 GLY A N 1
ATOM 1677 C CA . GLY A 1 209 ? -26.164 7.360 18.905 1.00 93.50 209 GLY A CA 1
ATOM 1678 C C . GLY A 1 209 ? -26.564 5.884 18.930 1.00 93.50 209 GLY A C 1
ATOM 1679 O O . GLY A 1 209 ? -27.364 5.472 19.774 1.00 93.50 209 GLY A O 1
ATOM 1680 N N . ILE A 1 210 ? -26.030 5.104 17.988 1.00 90.06 210 ILE A N 1
ATOM 1681 C CA . ILE A 1 210 ? -26.240 3.648 17.907 1.00 90.06 210 ILE A CA 1
ATOM 1682 C C . ILE A 1 210 ? -25.809 2.972 19.218 1.00 90.06 210 ILE A C 1
ATOM 1684 O O . ILE A 1 210 ? -24.774 3.308 19.793 1.00 90.06 210 ILE A O 1
ATOM 1688 N N . SER A 1 211 ? -26.602 1.998 19.675 1.00 91.19 211 SER A N 1
ATOM 1689 C CA . SER A 1 211 ? -26.329 1.252 20.907 1.00 91.19 211 SER A CA 1
ATOM 1690 C C . SER A 1 211 ? -24.991 0.510 20.839 1.00 91.19 211 SER A C 1
ATOM 1692 O O . SER A 1 211 ? -24.716 -0.194 19.866 1.00 91.19 211 SER A O 1
ATOM 1694 N N . ALA A 1 212 ? -24.198 0.579 21.911 1.00 88.38 212 ALA A N 1
ATOM 1695 C CA . ALA A 1 212 ? -22.949 -0.171 22.023 1.00 88.38 212 ALA A CA 1
ATOM 1696 C C . ALA A 1 212 ? -23.154 -1.692 21.911 1.00 88.38 212 ALA A C 1
ATOM 1698 O O . ALA A 1 212 ? -22.267 -2.383 21.420 1.00 88.38 212 ALA A O 1
ATOM 1699 N N . ASP A 1 213 ? -24.314 -2.225 22.317 1.00 90.25 213 ASP A N 1
ATOM 1700 C CA . ASP A 1 213 ? -24.651 -3.641 22.114 1.00 90.25 213 ASP A CA 1
ATOM 1701 C C . ASP A 1 213 ? -24.811 -3.986 20.631 1.00 90.25 213 ASP A C 1
ATOM 1703 O O . ASP A 1 213 ? -24.283 -4.995 20.176 1.00 90.25 213 ASP A O 1
ATOM 1707 N N . GLU A 1 214 ? -25.476 -3.120 19.868 1.00 92.62 214 GLU A N 1
ATOM 1708 C CA . GLU A 1 214 ? -25.674 -3.314 18.431 1.00 92.62 214 GLU A CA 1
ATOM 1709 C C . GLU A 1 214 ? -24.351 -3.205 17.667 1.00 92.62 214 GLU A C 1
ATOM 1711 O O . GLU A 1 214 ? -24.069 -4.014 16.783 1.00 92.62 214 GLU A O 1
ATOM 1716 N N . ILE A 1 215 ? -23.511 -2.232 18.031 1.00 94.31 215 ILE A N 1
ATOM 1717 C CA . ILE A 1 215 ? -22.159 -2.096 17.478 1.00 94.31 215 ILE A CA 1
ATOM 1718 C C . ILE A 1 215 ? -21.350 -3.353 17.799 1.00 94.31 215 ILE A C 1
ATOM 1720 O O . ILE A 1 215 ? -20.761 -3.951 16.904 1.00 94.31 215 ILE A O 1
ATOM 1724 N N . PHE A 1 216 ? -21.353 -3.777 19.063 1.00 94.00 216 PHE A N 1
ATOM 1725 C CA . PHE A 1 216 ? -20.629 -4.955 19.523 1.00 94.00 216 PHE A CA 1
ATOM 1726 C C . PHE A 1 216 ? -21.021 -6.215 18.740 1.00 94.00 216 PHE A C 1
ATOM 1728 O O . PHE A 1 216 ? -20.138 -6.911 18.240 1.00 94.00 216 PHE A O 1
ATOM 1735 N N . ASP A 1 217 ? -22.319 -6.482 18.582 1.00 91.44 217 ASP A N 1
ATOM 1736 C CA . ASP A 1 217 ? -22.802 -7.667 17.867 1.00 91.44 217 ASP A CA 1
ATOM 1737 C C . ASP A 1 217 ? -22.347 -7.648 16.393 1.00 91.44 217 ASP A C 1
ATOM 1739 O O . ASP A 1 217 ? -21.823 -8.646 15.895 1.00 91.44 217 ASP A O 1
ATOM 1743 N N . ARG A 1 218 ? -22.415 -6.490 15.716 1.00 91.69 218 ARG A N 1
ATOM 1744 C CA . ARG A 1 218 ? -21.913 -6.332 14.335 1.00 91.69 218 ARG A CA 1
ATOM 1745 C C . ARG A 1 218 ? -20.406 -6.578 14.218 1.00 91.69 218 ARG A C 1
ATOM 1747 O O . ARG A 1 218 ? -19.955 -7.188 13.248 1.00 91.69 218 ARG A O 1
ATOM 1754 N N . L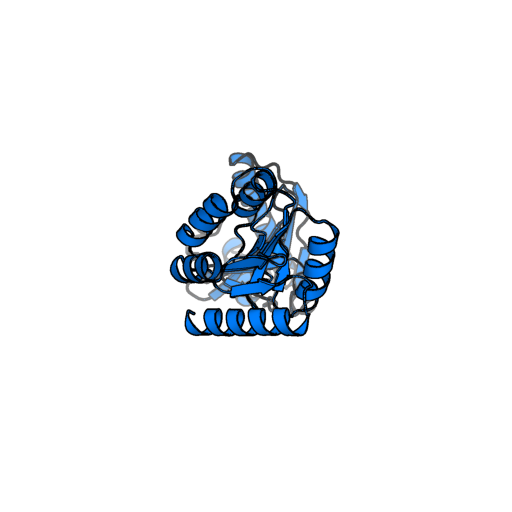EU A 1 219 ? -19.619 -6.093 15.179 1.00 93.12 219 LEU A N 1
ATOM 1755 C CA . LEU A 1 219 ? -18.163 -6.272 15.191 1.00 93.12 219 LEU A CA 1
ATOM 1756 C C . LEU A 1 219 ? -17.785 -7.746 15.374 1.00 93.12 219 LEU A C 1
ATOM 1758 O O . LEU A 1 219 ? -16.944 -8.267 14.638 1.00 93.12 219 LEU A O 1
ATOM 1762 N N . VAL A 1 220 ? -18.454 -8.439 16.299 1.00 88.94 220 VAL A N 1
ATOM 1763 C CA . VAL A 1 220 ? -18.247 -9.873 16.534 1.00 88.94 220 VAL A CA 1
ATOM 1764 C C . VAL A 1 220 ? -18.640 -10.698 15.306 1.00 88.94 220 VAL A C 1
ATOM 1766 O O . VAL A 1 220 ? -17.882 -11.580 14.902 1.00 88.94 220 VAL A O 1
ATOM 1769 N N . GLU A 1 221 ? -19.770 -10.397 14.657 1.00 87.81 221 GLU A N 1
ATOM 1770 C CA . GLU A 1 221 ? -20.181 -11.066 13.410 1.00 87.81 221 GLU A CA 1
ATOM 1771 C C . GLU A 1 221 ? -19.137 -10.922 12.292 1.00 87.81 221 GLU A C 1
ATOM 1773 O O . GLU A 1 221 ? -18.947 -11.832 11.481 1.00 87.81 221 GLU A O 1
ATOM 1778 N N . LYS A 1 222 ? -18.418 -9.796 12.264 1.00 87.12 222 LYS A N 1
ATOM 1779 C CA . LYS A 1 222 ? -17.319 -9.526 11.328 1.00 87.12 222 LYS A CA 1
ATOM 1780 C C . LYS A 1 222 ? -15.965 -10.073 11.790 1.00 87.12 222 LYS A C 1
ATOM 1782 O O . LYS A 1 222 ? -14.970 -9.847 11.108 1.00 87.12 222 LYS A O 1
ATOM 1787 N N . SER A 1 223 ? -15.927 -10.834 12.888 1.00 87.88 223 SER A N 1
ATOM 1788 C CA . SER A 1 223 ? -14.705 -11.414 13.468 1.00 87.88 223 SER A CA 1
ATOM 1789 C C . SER A 1 223 ? -13.654 -10.368 13.865 1.00 87.88 223 SER A C 1
ATOM 1791 O O . SER A 1 223 ? -12.454 -10.612 13.750 1.00 87.88 223 SER A O 1
ATOM 1793 N N . VAL A 1 224 ? -14.106 -9.200 14.326 1.00 92.19 224 VAL A N 1
ATOM 1794 C CA . VAL A 1 224 ? -13.255 -8.115 14.832 1.00 92.19 224 VAL A CA 1
ATOM 1795 C C . VAL A 1 224 ? -13.022 -8.317 16.326 1.00 92.19 224 VAL A C 1
ATOM 1797 O O . VAL A 1 224 ? -13.954 -8.637 17.064 1.00 92.19 224 VAL A O 1
ATOM 1800 N N . ASP A 1 225 ? -11.792 -8.111 16.795 1.00 94.81 225 ASP A N 1
ATOM 1801 C CA . ASP A 1 225 ? -11.488 -8.178 18.224 1.00 94.81 225 ASP A CA 1
ATOM 1802 C C . ASP A 1 225 ? -12.022 -6.935 18.950 1.00 94.81 225 ASP A C 1
ATOM 1804 O O . ASP A 1 225 ? -11.683 -5.802 18.609 1.00 94.81 225 ASP A O 1
ATOM 1808 N N . VAL A 1 226 ? -12.860 -7.132 19.972 1.00 96.00 226 VAL A N 1
ATOM 1809 C CA . VAL A 1 226 ? -13.472 -6.020 20.716 1.00 96.00 226 VAL A CA 1
ATOM 1810 C C . VAL A 1 226 ? -12.919 -5.941 22.134 1.00 96.00 226 VAL A C 1
ATOM 1812 O O . VAL A 1 226 ? -13.081 -6.872 22.928 1.00 96.00 226 VAL A O 1
ATOM 1815 N N . ILE A 1 227 ? -12.298 -4.808 22.468 1.00 96.00 227 ILE A N 1
ATOM 1816 C CA . ILE A 1 227 ? -11.910 -4.448 23.834 1.00 96.00 227 ILE A CA 1
ATOM 1817 C C . ILE A 1 227 ? -12.955 -3.481 24.375 1.00 96.00 227 ILE A C 1
ATOM 1819 O O . ILE A 1 227 ? -13.112 -2.376 23.869 1.00 96.00 227 ILE A O 1
ATOM 1823 N N . ILE A 1 228 ? -13.653 -3.865 25.433 1.00 93.75 228 ILE A N 1
ATOM 1824 C CA . ILE A 1 228 ? -14.634 -2.985 26.064 1.00 93.75 228 ILE A CA 1
ATOM 1825 C C . ILE A 1 228 ? -13.935 -2.113 27.100 1.00 93.75 228 ILE A C 1
ATOM 1827 O O . ILE A 1 228 ? -13.217 -2.628 27.960 1.00 93.75 228 ILE A O 1
ATOM 1831 N N . VAL A 1 229 ? -14.190 -0.809 27.063 1.00 91.75 229 VAL A N 1
ATOM 1832 C CA . VAL A 1 229 ? -13.806 0.115 28.134 1.00 91.75 229 VAL A CA 1
ATOM 1833 C C . VAL A 1 229 ? -15.028 0.488 28.954 1.00 91.75 229 VAL A C 1
ATOM 1835 O O . VAL A 1 229 ? -16.109 0.707 28.422 1.00 91.75 229 VAL A O 1
ATOM 1838 N N . SER A 1 230 ? -14.876 0.521 30.275 1.00 82.69 230 SER A N 1
ATOM 1839 C CA . SER A 1 230 ? -15.992 0.801 31.178 1.00 82.69 230 SER A CA 1
ATOM 1840 C C . SER A 1 230 ? -15.580 1.711 32.322 1.00 82.69 230 SER A C 1
ATOM 1842 O O . SER A 1 230 ? -14.586 1.455 33.001 1.00 82.69 230 SER A O 1
ATOM 1844 N N . GLY A 1 231 ? -16.403 2.720 32.611 1.00 74.88 231 GLY A N 1
ATOM 1845 C CA . GLY A 1 231 ? -16.410 3.381 33.919 1.00 74.88 231 GLY A CA 1
ATOM 1846 C C . GLY A 1 231 ? -16.898 2.438 35.029 1.00 74.88 231 GLY A C 1
ATOM 1847 O O . GLY A 1 231 ? -17.511 1.408 34.749 1.00 74.88 231 GLY A O 1
ATOM 1848 N N . LEU A 1 232 ? -16.599 2.762 36.292 1.00 54.66 232 LEU A N 1
ATOM 1849 C CA . LEU A 1 232 ? -17.078 2.043 37.484 1.00 54.66 232 LEU A CA 1
ATOM 1850 C C . LEU A 1 232 ? -18.581 1.704 37.386 1.00 54.66 232 LEU A C 1
ATOM 1852 O O . LEU A 1 232 ? -19.388 2.611 37.206 1.00 54.66 232 LEU A O 1
ATOM 1856 N N . GLY A 1 233 ? -18.957 0.431 37.584 1.00 55.03 233 GLY A N 1
ATOM 1857 C CA . GLY A 1 233 ? -20.356 0.065 37.862 1.00 55.03 233 GLY A CA 1
ATOM 1858 C C . GLY A 1 233 ? -21.003 -1.051 37.035 1.00 55.03 233 GLY A C 1
ATOM 1859 O O . GLY A 1 233 ? -22.174 -1.335 37.278 1.00 55.03 233 GLY A O 1
ATOM 1860 N N . ASN A 1 234 ? -20.304 -1.722 36.114 1.00 62.78 234 ASN A N 1
ATOM 1861 C CA . ASN A 1 234 ? -20.913 -2.865 35.421 1.00 62.78 234 ASN A CA 1
ATOM 1862 C C . ASN A 1 234 ? -21.094 -4.047 36.376 1.00 62.78 234 ASN A C 1
ATOM 1864 O O . ASN A 1 234 ? -20.153 -4.442 37.071 1.00 62.78 234 ASN A O 1
ATOM 1868 N N . SER A 1 235 ? -22.298 -4.627 36.406 1.00 70.44 235 SER A N 1
ATOM 1869 C CA . SER A 1 235 ? -22.531 -5.839 37.185 1.00 70.44 235 SER A CA 1
ATOM 1870 C C . SER A 1 235 ? -21.643 -6.977 36.657 1.00 70.44 235 SER A C 1
ATOM 1872 O O . SER A 1 235 ? -21.367 -7.043 35.452 1.00 70.44 235 SER A O 1
ATOM 1874 N N . PRO A 1 236 ? -21.203 -7.905 37.526 1.00 76.25 236 PRO A N 1
ATOM 1875 C CA . PRO A 1 236 ? -20.476 -9.101 37.100 1.00 76.25 236 PRO A CA 1
ATOM 1876 C C . PRO A 1 236 ? -21.184 -9.868 35.973 1.00 76.25 236 PRO A C 1
ATOM 1878 O O . PRO A 1 236 ? -20.524 -10.442 35.109 1.00 76.25 236 PRO A O 1
ATOM 1881 N N . ASP A 1 237 ? -22.517 -9.819 35.946 1.00 81.12 237 ASP A N 1
ATOM 1882 C CA . ASP A 1 237 ? -23.347 -10.456 34.925 1.00 81.12 237 ASP A CA 1
ATOM 1883 C C . ASP A 1 237 ? -23.157 -9.846 33.529 1.00 81.12 237 ASP A C 1
ATOM 1885 O O . ASP A 1 237 ? -23.029 -10.596 32.562 1.00 81.12 237 ASP A O 1
ATOM 1889 N N . VAL A 1 238 ? -23.063 -8.514 33.421 1.00 79.94 238 VAL A N 1
ATOM 1890 C CA . VAL A 1 238 ? -22.828 -7.808 32.145 1.00 79.94 238 VAL A CA 1
ATOM 1891 C C . VAL A 1 238 ? -21.439 -8.135 31.602 1.00 79.94 238 VAL A C 1
ATOM 1893 O O . VAL A 1 238 ? -21.279 -8.459 30.427 1.00 79.94 238 VAL A O 1
ATOM 1896 N N . ILE A 1 239 ? -20.427 -8.120 32.473 1.00 81.38 239 ILE A N 1
ATOM 1897 C CA . ILE A 1 239 ? -19.048 -8.489 32.120 1.00 81.38 239 ILE A CA 1
ATOM 1898 C C . ILE A 1 239 ? -19.010 -9.936 31.607 1.00 81.38 239 ILE A C 1
ATOM 1900 O O . ILE A 1 239 ? -18.448 -10.209 30.545 1.00 81.38 239 ILE A O 1
ATOM 1904 N N . ALA A 1 240 ? -19.639 -10.863 32.335 1.00 83.88 240 ALA A N 1
ATOM 1905 C CA . ALA A 1 240 ? -19.697 -12.269 31.952 1.00 83.88 240 ALA A CA 1
ATOM 1906 C C . ALA A 1 240 ? -20.446 -12.486 30.628 1.00 83.88 240 ALA A C 1
ATOM 1908 O O . ALA A 1 240 ? -20.042 -13.326 29.824 1.00 83.88 240 ALA A O 1
ATOM 1909 N N . GLU A 1 241 ? -21.522 -11.739 30.376 1.00 87.38 241 GLU A N 1
ATOM 1910 C CA . GLU A 1 241 ? -22.248 -11.792 29.108 1.00 87.38 241 GLU A CA 1
ATOM 1911 C C . GLU A 1 241 ? -21.377 -11.351 27.931 1.00 87.38 241 GLU A C 1
ATOM 1913 O O . GLU A 1 241 ? -21.322 -12.053 26.922 1.00 87.38 241 GLU A O 1
ATOM 1918 N N . LYS A 1 242 ? -20.655 -10.238 28.065 1.00 87.44 242 LYS A N 1
ATOM 1919 C CA . LYS A 1 242 ? -19.797 -9.719 26.995 1.00 87.44 242 LYS A CA 1
ATOM 1920 C C . LYS A 1 242 ? -18.670 -10.676 26.626 1.00 87.44 242 LYS A C 1
ATOM 1922 O O . LYS A 1 242 ? -18.445 -10.911 25.441 1.00 87.44 242 LYS A O 1
ATOM 1927 N N . TYR A 1 243 ? -18.034 -11.308 27.613 1.00 89.19 243 TYR A N 1
ATOM 1928 C CA . TYR A 1 243 ? -17.074 -12.379 27.336 1.00 89.19 243 TYR A CA 1
ATOM 1929 C C . TYR A 1 243 ? -17.725 -13.569 26.620 1.00 89.19 243 TYR A C 1
ATOM 1931 O O . TYR A 1 243 ? -17.173 -14.058 25.638 1.00 89.19 243 TYR A O 1
ATOM 1939 N N . ARG A 1 244 ? -18.921 -14.012 27.046 1.00 88.12 244 ARG A N 1
ATOM 1940 C CA . ARG A 1 244 ? -19.647 -15.105 26.366 1.00 88.12 244 ARG A CA 1
ATOM 1941 C C . ARG A 1 244 ? -19.982 -14.783 24.911 1.00 88.12 244 ARG A C 1
ATOM 1943 O O . ARG A 1 244 ? -20.005 -15.696 24.093 1.00 88.12 244 ARG A O 1
ATOM 1950 N N . LYS A 1 245 ? -20.252 -13.515 24.600 1.00 88.12 245 LYS A N 1
ATOM 1951 C CA . LYS A 1 245 ? -20.543 -13.054 23.239 1.00 88.12 245 LYS A CA 1
ATOM 1952 C C . LYS A 1 245 ? -19.290 -12.769 22.400 1.00 88.12 245 LYS A C 1
ATOM 1954 O O . LYS A 1 245 ? -19.441 -12.441 21.235 1.00 88.12 245 LYS A O 1
ATOM 1959 N N . GLY A 1 246 ? -18.078 -12.915 22.944 1.00 90.06 246 GLY A N 1
ATOM 1960 C CA . GLY A 1 246 ? -16.836 -12.827 22.165 1.00 90.06 246 GLY A CA 1
ATOM 1961 C C . GLY A 1 246 ? -16.002 -11.562 22.373 1.00 90.06 246 GLY A C 1
ATOM 1962 O O . GLY A 1 246 ? -15.124 -11.289 21.561 1.00 90.06 246 GLY A O 1
ATOM 1963 N N . ALA A 1 247 ? -16.228 -10.795 23.446 1.00 92.44 247 ALA A N 1
ATOM 1964 C CA . ALA A 1 247 ? -15.321 -9.704 23.803 1.00 92.44 247 ALA A CA 1
ATOM 1965 C C . ALA A 1 247 ? -13.920 -10.264 24.092 1.00 92.44 247 ALA A C 1
ATOM 1967 O O . ALA A 1 247 ? -13.778 -11.212 24.868 1.00 92.44 247 ALA A O 1
ATOM 1968 N N . PHE A 1 248 ? -12.889 -9.649 23.514 1.00 93.81 248 PHE A N 1
ATOM 1969 C CA . PHE A 1 248 ? -11.503 -10.052 23.736 1.00 93.81 248 PHE A CA 1
ATOM 1970 C C . PHE A 1 248 ? -11.061 -9.723 25.167 1.00 93.81 248 PHE A C 1
ATOM 1972 O O . PHE A 1 248 ? -10.536 -10.570 25.893 1.00 93.81 248 PHE A O 1
ATOM 1979 N N . LYS A 1 249 ? -11.316 -8.483 25.601 1.00 93.62 249 LYS A N 1
ATOM 1980 C CA . LYS A 1 249 ? -11.006 -8.020 26.956 1.00 93.62 249 LYS A CA 1
ATOM 1981 C C . LYS A 1 249 ? -11.950 -6.920 27.408 1.00 93.62 249 LYS A C 1
ATOM 1983 O O . LYS A 1 249 ? -12.554 -6.225 26.599 1.00 93.62 249 LYS A O 1
ATOM 1988 N N . ILE A 1 250 ? -12.020 -6.734 28.720 1.00 91.38 250 ILE A N 1
ATOM 1989 C CA . ILE A 1 250 ? -12.698 -5.612 29.362 1.00 91.38 250 ILE A CA 1
ATOM 1990 C C . ILE A 1 250 ? -11.684 -4.874 30.240 1.00 91.38 250 ILE A C 1
ATOM 1992 O O . ILE A 1 250 ? -11.031 -5.494 31.082 1.00 91.38 250 ILE A O 1
ATOM 1996 N N . ILE A 1 251 ? -11.555 -3.562 30.038 1.00 91.56 251 ILE A N 1
ATOM 1997 C CA . ILE A 1 251 ? -10.641 -2.668 30.756 1.00 91.56 251 ILE A CA 1
ATOM 1998 C C . ILE A 1 251 ? -11.463 -1.621 31.514 1.00 91.56 251 ILE A C 1
ATOM 2000 O O . ILE A 1 251 ? -12.367 -0.988 30.969 1.00 91.56 251 ILE A O 1
ATOM 2004 N N . SER A 1 252 ? -11.151 -1.423 32.791 1.00 89.38 252 SER A N 1
ATOM 2005 C CA . SER A 1 252 ? -11.781 -0.389 33.613 1.00 89.38 252 SER A CA 1
ATOM 2006 C C . SER A 1 252 ? -11.089 0.965 33.445 1.00 89.38 252 SER A C 1
ATOM 2008 O O . SER A 1 252 ? -9.862 1.028 33.449 1.00 89.38 252 SER A O 1
ATOM 2010 N N . LYS A 1 253 ? -11.870 2.047 33.396 1.00 88.12 253 LYS A N 1
ATOM 2011 C CA . LYS A 1 253 ? -11.398 3.429 33.574 1.00 88.12 253 LYS A CA 1
ATOM 2012 C C . LYS A 1 253 ? -11.124 3.691 35.075 1.00 88.12 253 LYS A C 1
ATOM 2014 O O . LYS A 1 253 ? -11.912 3.223 35.903 1.00 88.12 253 LYS A O 1
ATOM 2019 N N . PRO A 1 254 ? -10.085 4.461 35.461 1.00 89.25 254 PRO A N 1
ATOM 2020 C CA . PRO A 1 254 ? -9.103 5.130 34.604 1.00 89.25 254 PRO A CA 1
ATOM 2021 C C . PRO A 1 254 ? -8.102 4.148 33.983 1.00 89.25 254 PRO A C 1
ATOM 2023 O O . PRO A 1 254 ? -7.792 3.113 34.568 1.00 89.25 254 PRO A O 1
ATOM 2026 N N . PHE A 1 255 ? -7.596 4.492 32.800 1.00 90.69 255 PHE A N 1
ATOM 2027 C CA . PHE A 1 255 ? -6.702 3.622 32.044 1.00 90.69 255 PHE A CA 1
ATOM 2028 C C . PHE A 1 255 ? -5.312 3.535 32.678 1.00 90.69 255 PHE A C 1
ATOM 2030 O O . PHE A 1 255 ? -4.649 4.550 32.890 1.00 90.69 255 PHE A O 1
ATOM 2037 N N . ASP A 1 256 ? -4.868 2.306 32.935 1.00 90.69 256 ASP A N 1
ATOM 2038 C CA . ASP A 1 256 ? -3.491 1.993 33.309 1.00 90.69 256 ASP A CA 1
ATOM 2039 C C . ASP A 1 256 ? -2.728 1.535 32.059 1.00 90.69 256 ASP A C 1
ATOM 2041 O O . ASP A 1 256 ? -3.126 0.574 31.392 1.00 90.69 256 ASP A O 1
ATOM 2045 N N . GLN A 1 257 ? -1.628 2.225 31.751 1.00 91.00 257 GLN A N 1
ATOM 2046 C CA . GLN A 1 257 ? -0.783 1.936 30.593 1.00 91.00 257 GLN A CA 1
ATOM 2047 C C . GLN A 1 257 ? -0.313 0.475 30.565 1.00 91.00 257 GLN A C 1
ATOM 2049 O O . GLN A 1 257 ? -0.418 -0.173 29.527 1.00 91.00 257 GLN A O 1
ATOM 2054 N N . LYS A 1 258 ? 0.106 -0.089 31.704 1.00 92.12 258 LYS A N 1
ATOM 2055 C CA . LYS A 1 258 ? 0.591 -1.477 31.777 1.00 92.12 258 LYS A CA 1
ATOM 2056 C C . LYS A 1 258 ? -0.518 -2.483 31.503 1.00 92.12 258 LYS A C 1
ATOM 2058 O O . LYS A 1 258 ? -0.260 -3.561 30.970 1.00 92.12 258 LYS A O 1
ATOM 2063 N N . VAL A 1 259 ? -1.752 -2.162 31.899 1.00 93.38 259 VAL A N 1
ATOM 2064 C CA . VAL A 1 259 ? -2.913 -3.012 31.606 1.00 93.38 259 VAL A CA 1
ATOM 2065 C C . VAL A 1 259 ? -3.179 -3.022 30.106 1.00 93.38 259 VAL A C 1
ATOM 2067 O O . VAL A 1 259 ? -3.352 -4.099 29.546 1.00 93.38 259 VAL A O 1
ATOM 2070 N N . ILE A 1 260 ? -3.158 -1.860 29.448 1.00 94.00 260 ILE A N 1
ATOM 2071 C CA . ILE A 1 260 ? -3.363 -1.766 27.996 1.00 94.00 260 ILE A CA 1
ATOM 2072 C C . ILE A 1 260 ? -2.238 -2.481 27.239 1.00 94.00 260 ILE A C 1
ATOM 2074 O O . ILE A 1 260 ? -2.530 -3.339 26.411 1.00 94.00 260 ILE A O 1
ATOM 2078 N N . GLU A 1 261 ? -0.973 -2.217 27.570 1.00 92.06 261 GLU A N 1
ATOM 2079 C CA . GLU A 1 261 ? 0.187 -2.890 26.963 1.00 92.06 261 GLU A CA 1
ATOM 2080 C C . GLU A 1 261 ? 0.074 -4.417 27.060 1.00 92.06 261 GLU A C 1
ATOM 2082 O O . GLU A 1 261 ? 0.283 -5.127 26.076 1.00 92.06 261 GLU A O 1
ATOM 2087 N N . LYS A 1 262 ? -0.336 -4.938 28.225 1.00 93.50 262 LYS A N 1
ATOM 2088 C CA . LYS A 1 262 ? -0.557 -6.376 28.413 1.00 93.50 262 LYS A CA 1
ATOM 2089 C C . LYS A 1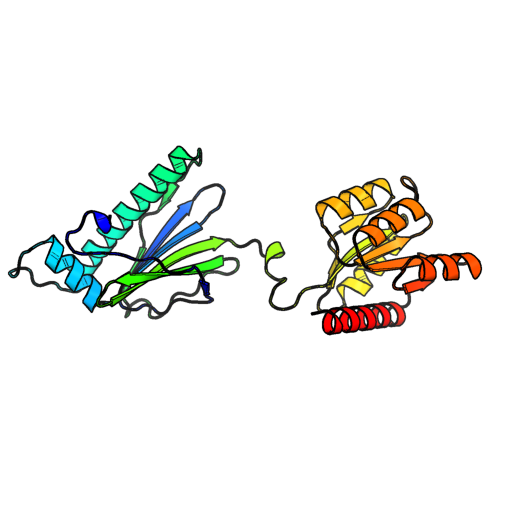 262 ? -1.664 -6.921 27.507 1.00 93.50 262 LYS A C 1
ATOM 2091 O O . LYS A 1 262 ? -1.514 -8.006 26.957 1.00 93.50 262 LYS A O 1
ATOM 2096 N N . VAL A 1 263 ? -2.771 -6.196 27.356 1.00 94.88 263 VAL A N 1
ATOM 2097 C CA . VAL A 1 263 ? -3.887 -6.613 26.490 1.00 94.88 263 VAL A CA 1
ATOM 2098 C C . VAL A 1 263 ? -3.460 -6.657 25.023 1.00 94.88 263 VAL A C 1
ATOM 2100 O O . VAL A 1 263 ? -3.812 -7.597 24.316 1.00 94.88 263 VAL A O 1
ATOM 2103 N N . PHE A 1 264 ? -2.660 -5.691 24.573 1.00 93.75 264 PHE A N 1
ATOM 2104 C CA . PHE A 1 264 ? -2.109 -5.696 23.217 1.00 93.75 264 PHE A CA 1
ATOM 2105 C C . PHE A 1 264 ? -1.078 -6.811 23.004 1.00 93.75 264 PHE A C 1
ATOM 2107 O O . PHE A 1 264 ? -1.087 -7.440 21.950 1.00 93.75 264 PHE A O 1
ATOM 2114 N N . ALA A 1 265 ? -0.260 -7.140 24.008 1.00 90.56 265 ALA A N 1
ATOM 2115 C CA . ALA A 1 265 ? 0.619 -8.309 23.944 1.00 90.56 265 ALA A CA 1
ATOM 2116 C C . ALA A 1 265 ? -0.175 -9.618 23.751 1.00 90.56 265 ALA A C 1
ATOM 2118 O O . ALA A 1 265 ? 0.166 -10.414 22.878 1.00 90.56 265 ALA A O 1
ATOM 2119 N N . GLU A 1 266 ? -1.275 -9.800 24.494 1.00 92.06 266 GLU A N 1
ATOM 2120 C CA . GLU A 1 266 ? -2.188 -10.944 24.327 1.00 92.06 266 GLU A CA 1
ATOM 2121 C C . GLU A 1 266 ? -2.820 -10.966 22.910 1.00 92.06 266 GLU A C 1
ATOM 2123 O O . GLU A 1 266 ? -2.968 -12.035 22.312 1.00 92.06 266 GLU A O 1
ATOM 2128 N N . LEU A 1 267 ? -3.161 -9.801 22.335 1.00 91.31 267 LEU A N 1
ATOM 2129 C CA . LEU A 1 267 ? -3.659 -9.702 20.951 1.00 91.31 267 LEU A CA 1
ATOM 2130 C C . LEU A 1 267 ? -2.607 -10.137 19.927 1.00 91.31 267 LEU A C 1
ATOM 2132 O O . LEU A 1 267 ? -2.924 -10.886 19.003 1.00 91.31 267 LEU A O 1
ATOM 2136 N N . PHE A 1 268 ? -1.355 -9.704 20.086 1.00 87.19 268 PHE A N 1
ATOM 2137 C CA . PHE A 1 268 ? -0.277 -10.087 19.176 1.00 87.19 268 PHE A CA 1
ATOM 2138 C C . PHE A 1 268 ? 0.009 -11.592 19.206 1.00 87.19 268 PHE A C 1
ATOM 2140 O O . PHE A 1 268 ? 0.242 -12.181 18.150 1.00 87.19 268 PHE A O 1
ATOM 2147 N N . GLU A 1 269 ? -0.038 -12.229 20.379 1.00 85.62 269 GLU A N 1
ATOM 2148 C CA . GLU A 1 269 ? 0.077 -13.690 20.499 1.00 85.62 269 GLU A CA 1
ATOM 2149 C C . GLU A 1 269 ? -1.056 -14.398 19.745 1.00 85.62 269 GLU A C 1
ATOM 2151 O O . GLU A 1 269 ? -0.796 -15.260 18.905 1.00 85.62 269 GLU A O 1
ATOM 2156 N N . LYS A 1 270 ? -2.305 -13.952 19.932 1.00 81.88 270 LYS A N 1
ATOM 2157 C CA . LYS A 1 270 ? -3.467 -14.497 19.214 1.00 81.88 270 LYS A CA 1
ATOM 2158 C C . LYS A 1 270 ? -3.327 -14.378 17.692 1.00 81.88 270 LYS A C 1
ATOM 2160 O O . LYS A 1 270 ? -3.728 -15.287 16.966 1.00 81.88 270 LYS A O 1
ATOM 2165 N N . VAL A 1 271 ? -2.796 -13.265 17.184 1.00 77.56 271 VAL A N 1
ATOM 2166 C CA . VAL A 1 271 ? -2.596 -13.070 15.737 1.00 77.56 271 VAL A CA 1
ATOM 2167 C C . VAL A 1 271 ? -1.506 -13.999 15.194 1.00 77.56 271 VAL A C 1
ATOM 2169 O O . VAL A 1 271 ? -1.660 -14.512 14.087 1.00 77.56 271 VAL A O 1
ATOM 2172 N N . LYS A 1 272 ? -0.441 -14.256 15.966 1.00 72.62 272 LYS A N 1
ATOM 2173 C CA . LYS A 1 272 ? 0.635 -15.188 15.587 1.00 72.62 272 LYS A CA 1
ATOM 2174 C C . LYS A 1 272 ? 0.163 -16.640 15.521 1.00 72.62 272 LYS A C 1
ATOM 2176 O O . LYS A 1 272 ? 0.575 -17.351 14.615 1.00 72.62 272 LYS A O 1
ATOM 2181 N N . ASP A 1 273 ? -0.718 -17.061 16.426 1.00 60.81 273 ASP A N 1
ATOM 2182 C CA . ASP A 1 273 ? -1.218 -18.443 16.471 1.00 60.81 273 ASP A CA 1
ATOM 2183 C C . ASP A 1 273 ? -2.230 -18.778 15.354 1.00 60.81 273 ASP A C 1
ATOM 2185 O O . ASP A 1 273 ? -2.487 -19.950 15.083 1.00 60.81 273 ASP A O 1
ATOM 2189 N N . ASN A 1 274 ? -2.813 -17.764 14.702 1.00 52.88 274 ASN A N 1
ATOM 2190 C CA . ASN A 1 274 ? -3.838 -17.918 13.658 1.00 52.88 274 ASN A CA 1
ATOM 2191 C C . ASN A 1 274 ? -3.325 -17.673 12.219 1.00 52.88 274 ASN A C 1
ATOM 2193 O O . ASN A 1 274 ? -4.134 -17.680 11.286 1.00 52.88 274 ASN A O 1
ATOM 2197 N N . GLY A 1 275 ? -2.024 -17.414 12.033 1.00 43.03 275 GLY A N 1
ATOM 2198 C CA . GLY A 1 275 ? -1.376 -17.164 10.733 1.00 43.03 275 GLY A CA 1
ATOM 2199 C C . GLY A 1 275 ? -0.480 -18.308 10.283 1.00 43.03 275 GLY A C 1
ATOM 2200 O O . GLY A 1 275 ? -0.456 -18.563 9.058 1.00 43.03 275 GLY A O 1
#